Protein 2F1R (pdb70)

Radius of gyration: 23.5 Å; Cα contacts (8 Å, |Δi|>4): 613; chains: 2; bounding box: 58×36×62 Å

B-factor: mean 19.97, std 8.96, range [2.0, 51.91]

Secondary structure (DSSP, 8-state):
-EEEEEES-HHHHHHHHHHHHHHHHHTT--EEEEE--HHHHHHHHT-EEEEE-SSEEEEEEE--HHHHT-HHHHIIIIITT-SEEEEES-GGG---EEEE-SSGGGGGGG-SS-EEEEE-SS--SSS-EE-TT-HHHHHHHHHHHHT-/-EEEEEE---HHHHHHHHHHHHHHHTT--EEEEEE---HHHHHHHT-EEEEE-SSEEEEEEE--HHHHT-HHHHHHHH-TT-SEEEEES-GGG---EEEE-SSGGGGGGGTTS-EEEEE-SS---SS-EE-TT-HHHHHHHHHHH-

Nearest PDB structures (foldseek):
  2f1r-assembly1_B  TM=1.007E+00  e=3.123E-29  Archaeoglobus fulgidus
  2f1r-assembly1_A  TM=9.691E-01  e=1.038E-25  Archaeoglobus fulgidus
  1xjc-assembly1_A  TM=8.278E-01  e=2.860E-10  Geobacillus stearothermophilus
  4oyh-assembly2_E  TM=8.376E-01  e=1.541E-09  Bacillus spizizenii str. W23
  1np6-assembly1_A  TM=8.346E-01  e=2.105E-09  Escherichia coli

Organism: Archaeoglobus fulgidus (strain ATCC 49558 / DSM 4304 / JCM 9628 / NBRC 100126 / VC-16) (NCBI:txid224325)

InterPro domains:
  IPR004435 Molybdopterin-guanine dinucleotide biosynthesis protein B (MobB) domain [PF03205] (2-133)
  IPR004435 Molybdopterin-guanine dinucleotide biosynthesis protein B (MobB) domain [TIGR00176] (2-156)
  IPR027417 P-loop containing nucleoside triphosphate hydrolase [G3DSA:3.40.50.300] (1-159)
  IPR027417 P-loop containing nucleoside triphosphate hydrolase [SSF52540] (2-116)
  IPR052539 Molybdopterin-guanine dinucleotide biosynthesis adapter [PTHR40072] (2-158)

Structure (mmCIF, N/CA/C/O backbone):
data_2F1R
#
_entry.id   2F1R
#
_cell.length_a   37.98
_cell.length_b   63.93
_cell.length_c   66.01
_cell.angle_alpha   90.00
_cell.angle_beta   95.3
_cell.angle_gamma   90.00
#
_symmetry.space_group_name_H-M   'P 1 21 1'
#
loop_
_entity.id
_entity.type
_entity.pdbx_description
1 polymer 'molybdopterin-guanine dinucleotide biosynthesis protein B (mobB)'
2 non-polymer 'CHLORIDE ION'
3 non-polymer 'PRASEODYMIUM ION'
4 water water
#
loop_
_atom_site.group_PDB
_atom_site.id
_atom_site.type_symbol
_atom_site.label_atom_id
_atom_site.label_alt_id
_atom_site.label_comp_id
_atom_site.label_asym_id
_atom_site.label_entity_id
_atom_site.label_seq_id
_atom_site.pdbx_PDB_ins_code
_atom_site.Cartn_x
_atom_site.Cartn_y
_atom_site.Cartn_z
_atom_site.occupancy
_atom_site.B_iso_or_equiv
_atom_site.auth_seq_id
_atom_site.auth_comp_id
_atom_site.auth_asym_id
_atom_site.auth_atom_id
_atom_site.pdbx_PDB_model_num
ATOM 1 N N . LEU A 1 3 ? 36.078 56.121 12.218 1.00 21.33 3 LEU A N 1
ATOM 2 C CA . LEU A 1 3 ? 37.018 56.776 11.272 1.00 22.80 3 LEU A CA 1
ATOM 3 C C . LEU A 1 3 ? 36.752 58.296 11.095 1.00 20.58 3 LEU A C 1
ATOM 4 O O . LEU A 1 3 ? 35.634 58.708 10.777 1.00 19.82 3 LEU A O 1
ATOM 9 N N . ILE A 1 4 ? 37.810 59.075 11.318 1.00 18.14 4 ILE A N 1
ATOM 10 C CA . ILE A 1 4 ? 37.796 60.525 11.344 1.00 16.20 4 ILE A CA 1
ATOM 11 C C . ILE A 1 4 ? 38.639 61.020 10.169 1.00 16.00 4 ILE A C 1
ATOM 12 O O . ILE A 1 4 ? 39.842 60.679 10.043 1.00 14.95 4 ILE A O 1
ATOM 17 N N . LEU A 1 5 ? 37.988 61.808 9.317 1.00 14.67 5 LEU A N 1
ATOM 18 C CA . LEU A 1 5 ? 38.592 62.415 8.160 1.00 13.61 5 LEU A CA 1
ATOM 19 C C . LEU A 1 5 ? 38.497 63.933 8.239 1.00 13.45 5 LEU A C 1
ATOM 20 O O . LEU A 1 5 ? 37.376 64.500 8.356 1.00 13.45 5 LEU A O 1
ATOM 25 N N . SER A 1 6 ? 39.638 64.608 8.114 1.00 10.64 6 SER A N 1
ATOM 26 C CA . SER A 1 6 ? 39.623 66.067 8.049 1.00 9.20 6 SER A CA 1
ATOM 27 C C . SER A 1 6 ? 39.502 66.645 6.653 1.00 8.36 6 SER A C 1
ATOM 28 O O . SER A 1 6 ? 40.193 66.210 5.726 1.00 7.68 6 SER A O 1
ATOM 31 N N . ILE A 1 7 ? 38.690 67.686 6.507 1.00 8.87 7 ILE A N 1
ATOM 32 C CA . ILE A 1 7 ? 38.620 68.408 5.250 1.00 9.41 7 ILE A CA 1
ATOM 33 C C . ILE A 1 7 ? 39.332 69.726 5.532 1.00 9.67 7 ILE A C 1
ATOM 34 O O . ILE A 1 7 ? 38.830 70.558 6.268 1.00 11.13 7 ILE A O 1
ATOM 39 N N . VAL A 1 8 ? 40.524 69.891 4.964 1.00 9.09 8 VAL A N 1
ATOM 40 C CA . VAL A 1 8 ? 41.347 71.018 5.263 1.00 8.28 8 VAL A CA 1
ATOM 41 C C . VAL A 1 8 ? 41.606 71.837 3.986 1.00 10.20 8 VAL A C 1
ATOM 42 O O . VAL A 1 8 ? 41.371 71.354 2.866 1.00 8.97 8 VAL A O 1
ATOM 46 N N . GLY A 1 9 ? 42.099 73.069 4.181 1.00 10.29 9 GLY A N 1
ATOM 47 C CA . GLY A 1 9 ? 42.642 73.826 3.074 1.00 13.24 9 GLY A CA 1
ATOM 48 C C . GLY A 1 9 ? 42.415 75.331 3.163 1.00 14.99 9 GLY A C 1
ATOM 49 O O . GLY A 1 9 ? 42.100 75.851 4.228 1.00 14.08 9 GLY A O 1
ATOM 50 N N . THR A 1 10 ? 42.534 76.001 2.019 1.00 17.11 10 THR A N 1
ATOM 51 C CA . THR A 1 10 ? 42.620 77.454 1.982 1.00 20.49 10 THR A CA 1
ATOM 52 C C . THR A 1 10 ? 41.309 78.216 1.756 1.00 24.06 10 THR A C 1
ATOM 53 O O . THR A 1 10 ? 41.247 79.444 1.963 1.00 25.72 10 THR A O 1
ATOM 57 N N . SER A 1 11 ? 40.266 77.511 1.353 1.00 26.64 11 SER A N 1
ATOM 58 C CA . SER A 1 11 ? 38.962 78.155 1.137 1.00 29.04 11 SER A CA 1
ATOM 59 C C . SER A 1 11 ? 37.895 77.675 2.131 1.00 29.44 11 SER A C 1
ATOM 60 O O . SER A 1 11 ? 37.390 76.574 1.992 1.00 28.43 11 SER A O 1
ATOM 63 N N . ASP A 1 12 ? 37.545 78.531 3.100 1.00 30.96 12 ASP A N 1
ATOM 64 C CA . ASP A 1 12 ? 36.535 78.225 4.125 1.00 31.36 12 ASP A CA 1
ATOM 65 C C . ASP A 1 12 ? 35.247 77.763 3.454 1.00 30.66 12 ASP A C 1
ATOM 66 O O . ASP A 1 12 ? 34.615 76.782 3.886 1.00 30.27 12 ASP A O 1
ATOM 71 N N . SER A 1 13 ? 34.871 78.480 2.390 1.00 28.96 13 SER A N 1
ATOM 72 C CA . SER A 1 13 ? 33.599 78.280 1.722 1.00 27.80 13 SER A CA 1
ATOM 73 C C . SER A 1 13 ? 33.621 77.008 0.898 1.00 26.58 13 SER A C 1
ATOM 74 O O . SER A 1 13 ? 32.603 76.342 0.772 1.00 26.88 13 SER A O 1
ATOM 77 N N . GLY A 1 14 ? 34.771 76.703 0.297 1.00 24.89 14 GLY A N 1
ATOM 78 C CA . GLY A 1 14 ? 34.919 75.518 -0.534 1.00 23.72 14 GLY A CA 1
ATOM 79 C C . GLY A 1 14 ? 34.995 74.246 0.284 1.00 23.32 14 GLY A C 1
ATOM 80 O O . GLY A 1 14 ? 34.612 73.208 -0.175 1.00 22.87 14 GLY A O 1
ATOM 81 N N . LYS A 1 15 ? 35.518 74.318 1.505 1.00 22.39 15 LYS A N 1
ATOM 82 C CA . LYS A 1 15 ? 35.442 73.166 2.401 1.00 21.89 15 LYS A CA 1
ATOM 83 C C . LYS A 1 15 ? 33.961 72.874 2.716 1.00 21.20 15 LYS A C 1
ATOM 84 O O . LYS A 1 15 ? 33.481 71.741 2.549 1.00 20.32 15 LYS A O 1
ATOM 90 N N . THR A 1 16 ? 33.231 73.921 3.120 1.00 20.83 16 THR A N 1
ATOM 91 C CA . THR A 1 16 ? 31.850 73.769 3.604 1.00 20.38 16 THR A CA 1
ATOM 92 C C . THR A 1 16 ? 31.002 73.283 2.455 1.00 19.71 16 THR A C 1
ATOM 93 O O . THR A 1 16 ? 30.169 72.425 2.641 1.00 19.55 16 THR A O 1
ATOM 97 N N . THR A 1 17 ? 31.238 73.800 1.248 1.00 18.84 17 THR A N 1
ATOM 98 C CA . THR A 1 17 ? 30.507 73.364 0.061 1.00 18.54 17 THR A CA 1
ATOM 99 C C . THR A 1 17 ? 30.770 71.907 -0.325 1.00 17.91 17 THR A C 1
ATOM 100 O O . THR A 1 17 ? 29.848 71.184 -0.667 1.00 17.31 17 THR A O 1
ATOM 104 N N . LEU A 1 18 ? 32.030 71.482 -0.323 1.00 16.43 18 LEU A N 1
ATOM 105 C CA . LEU A 1 18 ? 32.317 70.098 -0.592 1.00 16.65 18 LEU A CA 1
ATOM 106 C C . LEU A 1 18 ? 31.561 69.176 0.407 1.00 16.35 18 LEU A C 1
ATOM 107 O O . LEU A 1 18 ? 31.011 68.151 -0.001 1.00 15.56 18 LEU A O 1
ATOM 112 N N . ILE A 1 19 ? 31.589 69.517 1.707 1.00 16.01 19 ILE A N 1
ATOM 113 C CA . ILE A 1 19 ? 30.922 68.681 2.769 1.00 16.07 19 ILE A CA 1
ATOM 114 C C . ILE A 1 19 ? 29.424 68.535 2.497 1.00 16.01 19 ILE A C 1
ATOM 115 O O . ILE A 1 19 ? 28.904 67.416 2.435 1.00 15.64 19 ILE A O 1
ATOM 120 N N . THR A 1 20 ? 28.761 69.645 2.183 1.00 16.86 20 THR A N 1
ATOM 121 C CA . THR A 1 20 ? 27.307 69.621 2.051 1.00 18.17 20 THR A CA 1
ATOM 122 C C . THR A 1 20 ? 26.858 68.945 0.742 1.00 18.71 20 THR A C 1
ATOM 123 O O . THR A 1 20 ? 25.879 68.202 0.737 1.00 18.09 20 THR A O 1
ATOM 127 N N . ARG A 1 21 ? 27.589 69.174 -0.349 1.00 18.81 21 ARG A N 1
ATOM 128 C CA . ARG A 1 21 ? 27.334 68.461 -1.601 1.00 20.53 21 ARG A CA 1
ATOM 129 C C . ARG A 1 21 ? 27.598 66.972 -1.483 1.00 18.72 21 ARG A C 1
ATOM 130 O O . ARG A 1 21 ? 26.873 66.180 -2.039 1.00 19.45 21 ARG A O 1
ATOM 138 N N . MET A 1 22 ? 28.646 66.569 -0.763 1.00 17.39 22 MET A N 1
ATOM 139 C CA . MET A 1 22 ? 28.876 65.119 -0.599 1.00 15.38 22 MET A CA 1
ATOM 140 C C . MET A 1 22 ? 27.822 64.436 0.318 1.00 16.18 22 MET A C 1
ATOM 141 O O . MET A 1 22 ? 27.409 63.294 0.063 1.00 15.72 22 MET A O 1
ATOM 146 N N . MET A 1 23 ? 27.415 65.139 1.381 1.00 16.74 23 MET A N 1
ATOM 147 C CA . MET A 1 23 ? 26.538 64.576 2.423 1.00 17.57 23 MET A CA 1
ATOM 148 C C . MET A 1 23 ? 25.336 63.714 1.934 1.00 19.05 23 MET A C 1
ATOM 149 O O . MET A 1 23 ? 25.212 62.527 2.343 1.00 18.37 23 MET A O 1
ATOM 154 N N . PRO A 1 24 ? 24.463 64.255 1.054 1.00 20.74 24 PRO A N 1
ATOM 155 C CA . PRO A 1 24 ? 23.368 63.344 0.575 1.00 22.50 24 PRO A CA 1
ATOM 156 C C . PRO A 1 24 ? 23.856 62.008 -0.030 1.00 23.34 24 PRO A C 1
ATOM 157 O O . PRO A 1 24 ? 23.228 60.997 0.212 1.00 24.36 24 PRO A O 1
ATOM 161 N N . ILE A 1 25 ? 24.960 61.983 -0.776 1.00 23.95 25 ILE A N 1
ATOM 162 C CA . ILE A 1 25 ? 25.484 60.710 -1.292 1.00 24.73 25 ILE A CA 1
ATOM 163 C C . ILE A 1 25 ? 25.994 59.790 -0.170 1.00 25.17 25 ILE A C 1
ATOM 164 O O . ILE A 1 25 ? 25.698 58.587 -0.154 1.00 25.14 25 ILE A O 1
ATOM 169 N N . LEU A 1 26 ? 26.786 60.339 0.750 1.00 25.38 26 LEU A N 1
ATOM 170 C CA . LEU A 1 26 ? 27.272 59.546 1.891 1.00 26.47 26 LEU A CA 1
ATOM 171 C C . LEU A 1 26 ? 26.091 58.936 2.665 1.00 26.27 26 LEU A C 1
ATOM 172 O O . LEU A 1 26 ? 26.098 57.756 2.965 1.00 25.74 26 LEU A O 1
ATOM 177 N N . ARG A 1 27 ? 25.088 59.761 2.966 1.00 27.15 27 ARG A N 1
ATOM 178 C CA . ARG A 1 27 ? 23.885 59.337 3.699 1.00 28.10 27 ARG A CA 1
ATOM 179 C C . ARG A 1 27 ? 22.988 58.318 2.955 1.00 29.26 27 ARG A C 1
ATOM 180 O O . ARG A 1 27 ? 22.445 57.402 3.577 1.00 28.35 27 ARG A O 1
ATOM 188 N N . GLU A 1 28 ? 22.838 58.452 1.637 1.00 30.99 28 GLU A N 1
ATOM 189 C CA . GLU A 1 28 ? 22.087 57.427 0.856 1.00 33.12 28 GLU A CA 1
ATOM 190 C C . GLU A 1 28 ? 22.628 56.012 1.035 1.00 33.49 28 GLU A C 1
ATOM 191 O O . GLU A 1 28 ? 21.873 55.046 0.938 1.00 33.74 28 GLU A O 1
ATOM 197 N N . ARG A 1 29 ? 23.917 55.904 1.374 1.00 33.76 29 ARG A N 1
ATOM 198 C CA . ARG A 1 29 ? 24.509 54.604 1.737 1.00 34.24 29 ARG A CA 1
ATOM 199 C C . ARG A 1 29 ? 24.179 54.235 3.161 1.00 33.77 29 ARG A C 1
ATOM 200 O O . ARG A 1 29 ? 24.853 53.393 3.745 1.00 34.95 29 ARG A O 1
ATOM 208 N N . GLY A 1 30 ? 23.167 54.864 3.736 1.00 32.81 30 GLY A N 1
ATOM 209 C CA . GLY A 1 30 ? 22.874 54.652 5.146 1.00 31.18 30 GLY A CA 1
ATOM 210 C C . GLY A 1 30 ? 24.121 54.784 6.023 1.00 29.94 30 GLY A C 1
ATOM 211 O O . GLY A 1 30 ? 24.249 54.090 7.039 1.00 30.68 30 GLY A O 1
ATOM 212 N N . LEU A 1 31 ? 25.063 55.629 5.630 1.00 26.85 31 LEU A N 1
ATOM 213 C CA . LEU A 1 31 ? 26.047 56.036 6.628 1.00 24.70 31 LEU A CA 1
ATOM 214 C C . LEU A 1 31 ? 25.537 57.106 7.584 1.00 21.72 31 LEU A C 1
ATOM 215 O O . LEU A 1 31 ? 24.868 58.031 7.114 1.00 22.24 31 LEU A O 1
ATOM 220 N N . ARG A 1 32 ? 25.744 56.891 8.856 1.00 18.55 32 ARG A N 1
ATOM 221 C CA . ARG A 1 32 ? 25.578 57.910 9.908 1.00 16.35 32 ARG A CA 1
ATOM 222 C C . ARG A 1 32 ? 26.809 58.816 9.926 1.00 12.32 32 ARG A C 1
ATOM 223 O O . ARG A 1 32 ? 27.888 58.339 10.224 1.00 9.77 32 ARG A O 1
ATOM 231 N N . VAL A 1 33 ? 26.647 60.118 9.630 1.00 11.23 33 VAL A N 1
ATOM 232 C CA . VAL A 1 33 ? 27.783 61.043 9.576 1.00 8.81 33 VAL A CA 1
ATOM 233 C C . VAL A 1 33 ? 27.715 62.210 10.594 1.00 8.81 33 VAL A C 1
ATOM 234 O O . VAL A 1 33 ? 26.665 62.817 10.822 1.00 7.48 33 VAL A O 1
ATOM 238 N N . ALA A 1 34 ? 28.841 62.541 11.198 1.00 7.90 34 ALA A N 1
ATOM 239 C CA . ALA A 1 34 ? 28.898 63.782 11.995 1.00 8.31 34 ALA A CA 1
ATOM 240 C C . ALA A 1 34 ? 30.043 64.663 11.489 1.00 8.92 34 ALA A C 1
ATOM 241 O O . ALA A 1 34 ? 31.059 64.141 11.043 1.00 10.20 34 ALA A O 1
ATOM 243 N N . VAL A 1 35 ? 29.827 65.974 11.495 1.00 9.91 35 VAL A N 1
ATOM 244 C CA . VAL A 1 35 ? 30.840 67.002 11.151 1.00 10.24 35 VAL A CA 1
ATOM 245 C C . VAL A 1 35 ? 31.247 67.809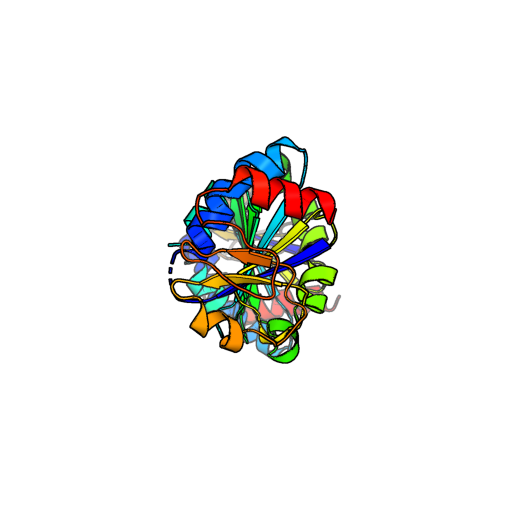 12.392 1.00 10.72 35 VAL A C 1
ATOM 246 O O . VAL A 1 35 ? 30.364 68.314 13.136 1.00 10.37 35 VAL A O 1
ATOM 250 N N . VAL A 1 36 ? 32.556 67.870 12.646 1.00 10.08 36 VAL A N 1
ATOM 251 C CA . VAL A 1 36 ? 33.103 68.681 13.750 1.00 11.46 36 VAL A CA 1
ATOM 252 C C . VAL A 1 36 ? 33.711 69.964 13.138 1.00 13.65 36 VAL A C 1
ATOM 253 O O . VAL A 1 36 ? 34.518 69.890 12.227 1.00 12.97 36 VAL A O 1
ATOM 257 N N . LYS A 1 37 ? 33.249 71.130 13.583 1.00 15.96 37 LYS A N 1
ATOM 258 C CA . LYS A 1 37 ? 33.779 72.386 13.089 1.00 19.18 37 LYS A CA 1
ATOM 259 C C . LYS A 1 37 ? 34.047 73.328 14.246 1.00 19.99 37 LYS A C 1
ATOM 260 O O . LYS A 1 37 ? 33.465 73.189 15.301 1.00 18.87 37 LYS A O 1
ATOM 266 N N . ARG A 1 38 ? 35.009 74.225 14.037 1.00 21.97 38 ARG A N 1
ATOM 267 C CA . ARG A 1 38 ? 35.254 75.422 14.853 1.00 24.42 38 ARG A CA 1
ATOM 268 C C . ARG A 1 38 ? 34.384 76.539 14.303 1.00 24.76 38 ARG A C 1
ATOM 269 O O . ARG A 1 38 ? 33.427 76.942 14.944 1.00 26.91 38 ARG A O 1
ATOM 277 N N . LYS A 1 51 ? 14.914 82.787 24.340 1.00 42.41 51 LYS A N 1
ATOM 278 C CA . LYS A 1 51 ? 16.190 83.222 24.917 1.00 42.19 51 LYS A CA 1
ATOM 279 C C . LYS A 1 51 ? 16.494 82.540 26.273 1.00 40.94 51 LYS A C 1
ATOM 280 O O . LYS A 1 51 ? 17.514 82.820 26.902 1.00 40.72 51 LYS A O 1
ATOM 286 N N . ASP A 1 52 ? 15.623 81.630 26.698 1.00 39.59 52 ASP A N 1
ATOM 287 C CA . ASP A 1 52 ? 15.704 81.066 28.049 1.00 38.35 52 ASP A CA 1
ATOM 288 C C . ASP A 1 52 ? 16.853 80.093 28.231 1.00 36.68 52 ASP A C 1
ATOM 289 O O . ASP A 1 52 ? 17.428 80.029 29.302 1.00 36.05 52 ASP A O 1
ATOM 294 N N . SER A 1 53 ? 17.170 79.322 27.191 1.00 35.18 53 SER A N 1
ATOM 295 C CA . SER A 1 53 ? 18.229 78.322 27.294 1.00 33.70 53 SER A CA 1
ATOM 296 C C . SER A 1 53 ? 19.590 79.011 27.425 1.00 32.61 53 SER A C 1
ATOM 297 O O . SER A 1 53 ? 20.473 78.568 28.167 1.00 32.06 53 SER A O 1
ATOM 300 N N . TRP A 1 54 ? 19.708 80.140 26.735 1.00 31.93 54 TRP A N 1
ATOM 301 C CA . TRP A 1 54 ? 20.820 81.048 26.900 1.00 31.14 54 TRP A CA 1
ATOM 302 C C . TRP A 1 54 ? 20.956 81.560 28.365 1.00 28.68 54 TRP A C 1
ATOM 303 O O . TRP A 1 54 ? 22.043 81.501 28.958 1.00 27.51 54 TRP A O 1
ATOM 314 N N . LYS A 1 55 ? 19.850 82.023 28.950 1.00 25.99 55 LYS A N 1
ATOM 315 C CA . LYS A 1 55 ? 19.808 82.404 30.379 1.00 24.02 55 LYS A CA 1
ATOM 316 C C . LYS A 1 55 ? 20.171 81.262 31.323 1.00 21.93 55 LYS A C 1
ATOM 317 O O . LYS A 1 55 ? 20.936 81.447 32.276 1.00 22.27 55 LYS A O 1
ATOM 323 N N . ILE A 1 56 ? 19.583 80.092 31.099 1.00 19.83 56 ILE A N 1
ATOM 324 C CA . ILE A 1 56 ? 19.911 78.920 31.922 1.00 17.98 56 ILE A CA 1
ATOM 325 C C . ILE A 1 56 ? 21.421 78.595 31.752 1.00 16.34 56 ILE A C 1
ATOM 326 O O . ILE A 1 56 ? 22.153 78.435 32.726 1.00 13.78 56 ILE A O 1
ATOM 331 N N . TYR A 1 57 ? 21.877 78.529 30.503 1.00 16.05 57 TYR A N 1
ATOM 332 C CA . TYR A 1 57 ? 23.279 78.302 30.261 1.00 16.76 57 TYR A CA 1
ATOM 333 C C . TYR A 1 57 ? 24.184 79.269 31.051 1.00 16.97 57 TYR A C 1
ATOM 334 O O . TYR A 1 57 ? 25.081 78.831 31.769 1.00 16.53 57 TYR A O 1
ATOM 343 N N . ASN A 1 58 ? 23.903 80.571 30.944 1.00 17.85 58 ASN A N 1
ATOM 344 C CA . ASN A 1 58 ? 24.664 81.613 31.672 1.00 18.77 58 ASN A CA 1
ATOM 345 C C . ASN A 1 58 ? 24.685 81.482 33.187 1.00 17.00 58 ASN A C 1
ATOM 346 O O . ASN A 1 58 ? 25.667 81.820 33.844 1.00 16.37 58 ASN A O 1
ATOM 351 N N . SER A 1 59 ? 23.586 80.969 33.736 1.00 15.31 59 SER A N 1
ATOM 352 C CA . SER A 1 59 ? 23.435 80.809 35.170 1.00 13.07 59 SER A CA 1
ATOM 353 C C . SER A 1 59 ? 24.314 79.670 35.677 1.00 13.06 59 SER A C 1
ATOM 354 O O . SER A 1 59 ? 24.535 79.512 36.880 1.00 13.32 59 SER A O 1
ATOM 357 N N . GLY A 1 60 ? 24.867 78.883 34.771 1.00 13.06 60 GLY A N 1
ATOM 358 C CA . GLY A 1 60 ? 25.780 77.848 35.228 1.00 12.82 60 GLY A CA 1
ATOM 359 C C . GLY A 1 60 ? 25.360 76.416 34.972 1.00 12.78 60 GLY A C 1
ATOM 360 O O . GLY A 1 60 ? 26.044 75.491 35.431 1.00 14.46 60 GLY A O 1
ATOM 361 N N . ALA A 1 61 ? 24.262 76.218 34.237 1.00 11.18 61 ALA A N 1
ATOM 362 C CA . ALA A 1 61 ? 23.821 74.868 33.815 1.00 10.61 61 ALA A CA 1
ATOM 363 C C . ALA A 1 61 ? 24.254 74.572 32.387 1.00 9.65 61 ALA A C 1
ATOM 364 O O . ALA A 1 61 ? 24.228 75.476 31.533 1.00 9.08 61 ALA A O 1
ATOM 366 N N . ASP A 1 62 ? 24.655 73.320 32.141 1.00 9.21 62 ASP A N 1
ATOM 367 C CA . ASP A 1 62 ? 24.715 72.802 30.772 1.00 10.07 62 ASP A CA 1
ATOM 368 C C . ASP A 1 62 ? 23.284 72.523 30.321 1.00 11.31 62 ASP A C 1
ATOM 369 O O . ASP A 1 62 ? 22.396 72.286 31.155 1.00 9.94 62 ASP A O 1
ATOM 374 N N . VAL A 1 63 ? 23.035 72.624 29.013 1.00 12.01 63 VAL A N 1
ATOM 375 C CA . VAL A 1 63 ? 21.667 72.668 28.529 1.00 12.33 63 VAL A CA 1
ATOM 376 C C . VAL A 1 63 ? 21.393 71.607 27.431 1.00 11.50 63 VAL A C 1
ATOM 377 O O . VAL A 1 63 ? 22.194 71.448 26.512 1.00 8.68 63 VAL A O 1
ATOM 381 N N . VAL A 1 64 ? 20.293 70.871 27.576 1.00 11.99 64 VAL A N 1
ATOM 382 C CA . VAL A 1 64 ? 19.798 69.997 26.487 1.00 12.73 64 VAL A CA 1
ATOM 383 C C . VAL A 1 64 ? 18.476 70.543 25.994 1.00 13.67 64 VAL A C 1
ATOM 384 O O . VAL A 1 64 ? 17.558 70.739 26.786 1.00 12.12 64 VAL A O 1
ATOM 388 N N . ILE A 1 65 ? 18.399 70.836 24.704 1.00 13.98 65 ILE A N 1
ATOM 389 C CA . ILE A 1 65 ? 17.150 71.236 24.085 1.00 15.63 65 ILE A CA 1
ATOM 390 C C . ILE A 1 65 ? 16.648 70.044 23.307 1.00 17.13 65 ILE A C 1
ATOM 391 O O . ILE A 1 65 ? 17.299 69.585 22.368 1.00 16.84 65 ILE A O 1
ATOM 396 N N . ALA A 1 66 ? 15.521 69.491 23.764 1.00 18.70 66 ALA A N 1
ATOM 397 C CA . ALA A 1 66 ? 14.979 68.241 23.233 1.00 19.33 66 ALA A CA 1
ATOM 398 C C . ALA A 1 66 ? 13.732 68.531 22.435 1.00 19.98 66 ALA A C 1
ATOM 399 O O . ALA A 1 66 ? 12.900 69.385 22.802 1.00 20.33 66 ALA A O 1
ATOM 401 N N . SER A 1 67 ? 13.612 67.839 21.321 1.00 20.79 67 SER A N 1
ATOM 402 C CA . SER A 1 67 ? 12.431 67.947 20.480 1.00 20.70 67 SER A CA 1
ATOM 403 C C . SER A 1 67 ? 12.255 66.571 19.971 1.00 21.09 67 SER A C 1
ATOM 404 O O . SER A 1 67 ? 13.149 65.735 20.186 1.00 21.01 67 SER A O 1
ATOM 407 N N . PRO A 1 68 ? 11.112 66.302 19.290 1.00 21.29 68 PRO A N 1
ATOM 408 C CA . PRO A 1 68 ? 10.869 64.953 18.836 1.00 20.12 68 PRO A CA 1
ATOM 409 C C . PRO A 1 68 ? 11.866 64.442 17.837 1.00 19.13 68 PRO A C 1
ATOM 410 O O . PRO A 1 68 ? 12.040 63.257 17.771 1.00 20.47 68 PRO A O 1
ATOM 414 N N . VAL A 1 69 ? 12.468 65.283 17.001 1.00 17.36 69 VAL A N 1
ATOM 415 C CA . VAL A 1 69 ? 13.418 64.738 16.049 1.00 15.58 69 VAL A CA 1
ATOM 416 C C . VAL A 1 69 ? 14.843 65.354 16.065 1.00 14.76 69 VAL A C 1
ATOM 417 O O . VAL A 1 69 ? 15.720 64.966 15.250 1.00 11.46 69 VAL A O 1
ATOM 421 N N . LYS A 1 70 ? 15.077 66.268 17.012 1.00 13.03 70 LYS A N 1
ATOM 422 C CA . LYS A 1 70 ? 16.333 66.994 17.047 1.00 13.91 70 LYS A CA 1
ATOM 423 C C . LYS A 1 70 ? 16.705 67.266 18.497 1.00 13.36 70 LYS A C 1
ATOM 424 O O . LYS A 1 70 ? 15.850 67.621 19.298 1.00 14.30 70 LYS A O 1
ATOM 430 N N . LEU A 1 71 ? 17.956 67.130 18.827 1.00 12.41 71 LEU A N 1
ATOM 431 C CA . LEU A 1 71 ? 18.474 67.420 20.166 1.00 12.32 71 LEU A CA 1
ATOM 432 C C . LEU A 1 71 ? 19.757 68.244 20.090 1.00 12.38 71 LEU A C 1
ATOM 433 O O . LEU A 1 71 ? 20.612 67.975 19.207 1.00 11.40 71 LEU A O 1
ATOM 438 N N . ALA A 1 72 ? 19.884 69.251 20.923 1.00 11.71 72 ALA A N 1
ATOM 439 C CA . ALA A 1 72 ? 21.063 70.116 20.988 1.00 12.86 72 ALA A CA 1
ATOM 440 C C . ALA A 1 72 ? 21.557 70.016 22.403 1.00 13.78 72 ALA A C 1
ATOM 441 O O . ALA A 1 72 ? 20.752 70.135 23.330 1.00 14.27 72 ALA A O 1
ATOM 443 N N . PHE A 1 73 ? 22.838 69.705 22.560 1.00 13.96 73 PHE A N 1
ATOM 444 C CA . PHE A 1 73 ? 23.542 69.683 23.864 1.00 14.59 73 PHE A CA 1
ATOM 445 C C . PHE A 1 73 ? 24.594 70.805 23.837 1.00 14.77 73 PHE A C 1
ATOM 446 O O . PHE A 1 73 ? 25.482 70.833 22.971 1.00 14.52 73 PHE A O 1
ATOM 454 N N . ILE A 1 74 ? 24.459 71.741 24.762 1.00 14.36 74 ILE A N 1
ATOM 455 C CA . ILE A 1 74 ? 25.352 72.874 24.884 1.00 15.12 74 ILE A CA 1
ATOM 456 C C . ILE A 1 74 ? 26.020 72.791 26.254 1.00 14.82 74 ILE A C 1
ATOM 457 O O . ILE A 1 74 ? 25.333 72.712 27.263 1.00 14.47 74 ILE A O 1
ATOM 462 N N . ARG A 1 75 ? 27.349 72.748 26.275 1.00 13.84 75 ARG A N 1
ATOM 463 C CA . ARG A 1 75 ? 28.060 72.542 27.516 1.00 15.73 75 ARG A CA 1
ATOM 464 C C . ARG A 1 75 ? 29.436 73.206 27.657 1.00 16.02 75 ARG A C 1
ATOM 465 O O . ARG A 1 75 ? 30.196 73.280 26.707 1.00 16.69 75 ARG A O 1
ATOM 473 N N . ARG A 1 76 ? 29.747 73.670 28.859 1.00 17.17 76 ARG A N 1
ATOM 474 C CA . ARG A 1 76 ? 31.061 74.266 29.145 1.00 17.51 76 ARG A CA 1
ATOM 475 C C . ARG A 1 76 ? 32.205 73.235 29.051 1.00 16.38 76 ARG A C 1
ATOM 476 O O . ARG A 1 76 ? 32.113 72.065 29.521 1.00 16.25 76 ARG A O 1
ATOM 484 N N . VAL A 1 77 ? 33.265 73.639 28.368 1.00 16.03 77 VAL A N 1
ATOM 485 C CA . VAL A 1 77 ? 34.481 72.832 28.359 1.00 16.93 77 VAL A CA 1
ATOM 486 C C . VAL A 1 77 ? 35.711 73.665 28.779 1.00 16.94 77 VAL A C 1
ATOM 487 O O . VAL A 1 77 ? 35.683 74.867 28.650 1.00 15.56 77 VAL A O 1
ATOM 491 N N . SER A 1 78 ? 36.766 73.022 29.275 1.00 16.88 78 SER A N 1
ATOM 492 C CA . SER A 1 78 ? 38.078 73.681 29.272 1.00 18.07 78 SER A CA 1
ATOM 493 C C . SER A 1 78 ? 38.591 73.917 27.824 1.00 19.68 78 SER A C 1
ATOM 494 O O . SER A 1 78 ? 38.167 73.224 26.881 1.00 19.02 78 SER A O 1
ATOM 497 N N . GLU A 1 79 ? 39.496 74.881 27.624 1.00 20.39 79 GLU A N 1
ATOM 498 C CA . GLU A 1 79 ? 40.021 75.086 26.270 1.00 23.21 79 GLU A CA 1
ATOM 499 C C . GLU A 1 79 ? 40.648 73.798 25.669 1.00 22.62 79 GLU A C 1
ATOM 500 O O . GLU A 1 79 ? 40.517 73.539 24.467 1.00 22.17 79 GLU A O 1
ATOM 506 N N . GLU A 1 80 ? 41.303 72.992 26.496 1.00 22.37 80 GLU A N 1
ATOM 507 C CA . GLU A 1 80 ? 41.955 71.820 25.953 1.00 22.89 80 GLU A CA 1
ATOM 508 C C . GLU A 1 80 ? 40.953 70.770 25.499 1.00 20.94 80 GLU A C 1
ATOM 509 O O . GLU A 1 80 ? 41.139 70.188 24.444 1.00 20.23 80 GLU A O 1
ATOM 515 N N . GLU A 1 81 ? 39.877 70.570 26.265 1.00 20.11 81 GLU A N 1
ATOM 516 C CA . GLU A 1 81 ? 38.775 69.674 25.891 1.00 19.11 81 GLU A CA 1
ATOM 517 C C . GLU A 1 81 ? 38.132 70.037 24.578 1.00 19.23 81 GLU A C 1
ATOM 518 O O . GLU A 1 81 ? 37.854 69.170 23.761 1.00 20.76 81 GLU A O 1
ATOM 524 N N . GLY A 1 82 ? 37.899 71.315 24.359 1.00 18.86 82 GLY A N 1
ATOM 525 C CA . GLY A 1 82 ? 37.229 71.752 23.134 1.00 19.78 82 GLY A CA 1
ATOM 526 C C . GLY A 1 82 ? 38.128 71.638 21.919 1.00 20.13 82 GLY A C 1
ATOM 527 O O . GLY A 1 82 ? 37.642 71.515 20.809 1.00 19.89 82 GLY A O 1
ATOM 528 N N . ASN A 1 83 ? 39.445 71.657 22.148 1.00 20.46 83 ASN A N 1
ATOM 529 C CA . ASN A 1 83 ? 40.461 71.543 21.102 1.00 20.59 83 ASN A CA 1
ATOM 530 C C . ASN A 1 83 ? 40.834 70.073 20.806 1.00 19.56 83 ASN A C 1
ATOM 531 O O . ASN A 1 83 ? 41.603 69.791 19.897 1.00 18.88 83 ASN A O 1
ATOM 536 N N . ASP A 1 84 ? 40.262 69.148 21.566 1.00 17.46 84 ASP A N 1
ATOM 537 C CA . ASP A 1 84 ? 40.722 67.787 21.575 1.00 16.79 84 ASP A CA 1
ATOM 538 C C . ASP A 1 84 ? 39.720 66.892 20.850 1.00 17.33 84 ASP A C 1
ATOM 539 O O . ASP A 1 84 ? 38.678 66.514 21.414 1.00 17.20 84 ASP A O 1
ATOM 544 N N . LEU A 1 85 ? 40.032 66.565 19.596 1.00 16.95 85 LEU A N 1
ATOM 545 C CA . LEU A 1 85 ? 39.157 65.756 18.778 1.00 16.83 85 LEU A CA 1
ATOM 546 C C . LEU A 1 85 ? 38.842 64.364 19.345 1.00 17.23 85 LEU A C 1
ATOM 547 O O . LEU A 1 85 ? 37.751 63.846 19.141 1.00 17.56 85 LEU A O 1
ATOM 552 N N . ASP A 1 86 ? 39.796 63.745 20.021 1.00 17.99 86 ASP A N 1
ATOM 553 C CA . ASP A 1 86 ? 39.589 62.422 20.583 1.00 18.95 86 ASP A CA 1
ATOM 554 C C . ASP A 1 86 ? 38.666 62.439 21.778 1.00 18.71 86 ASP A C 1
ATOM 555 O O . ASP A 1 86 ? 37.894 61.478 21.967 1.00 19.17 86 ASP A O 1
ATOM 560 N N . TRP A 1 87 ? 38.782 63.488 22.599 1.00 16.56 87 TRP A N 1
ATOM 561 C CA . TRP A 1 87 ? 37.878 63.738 23.717 1.00 16.38 87 TRP A CA 1
ATOM 562 C C . TRP A 1 87 ? 36.480 63.972 23.157 1.00 16.26 87 TRP A C 1
ATOM 563 O O . TRP A 1 87 ? 35.527 63.470 23.702 1.00 17.14 87 TRP A O 1
ATOM 574 N N . ILE A 1 88 ? 36.361 64.715 22.057 1.00 15.97 88 ILE A N 1
ATOM 575 C CA . ILE A 1 88 ? 35.052 64.951 21.450 1.00 15.65 88 ILE A CA 1
ATOM 576 C C . ILE A 1 88 ? 34.462 63.648 20.894 1.00 16.21 88 ILE A C 1
ATOM 577 O O . ILE A 1 88 ? 33.318 63.342 21.178 1.00 13.98 88 ILE A O 1
ATOM 582 N N . TYR A 1 89 ? 35.242 62.923 20.088 1.00 17.28 89 TYR A N 1
ATOM 583 C CA . TYR A 1 89 ? 34.870 61.583 19.579 1.00 18.17 89 TYR A CA 1
ATOM 584 C C . TYR A 1 89 ? 34.320 60.669 20.692 1.00 19.48 89 TYR A C 1
ATOM 585 O O . TYR A 1 89 ? 33.212 60.102 20.551 1.00 18.57 89 TYR A O 1
ATOM 594 N N . GLU A 1 90 ? 35.049 60.545 21.809 1.00 20.59 90 GLU A N 1
ATOM 595 C CA . GLU A 1 90 ? 34.568 59.691 22.924 1.00 22.88 90 GLU A CA 1
ATOM 596 C C . GLU A 1 90 ? 33.240 60.055 23.552 1.00 23.15 90 GLU A C 1
ATOM 597 O O . GLU A 1 90 ? 32.390 59.181 23.790 1.00 23.66 90 GLU A O 1
ATOM 603 N N . ARG A 1 91 ? 33.065 61.333 23.853 1.00 22.80 91 ARG A N 1
ATOM 604 C CA . ARG A 1 91 ? 31.856 61.777 24.505 1.00 24.22 91 ARG A CA 1
ATOM 605 C C . ARG A 1 91 ? 30.668 61.707 23.584 1.00 23.74 91 ARG A C 1
ATOM 606 O O . ARG A 1 91 ? 29.542 61.517 24.041 1.00 24.05 91 ARG A O 1
ATOM 614 N N . TYR A 1 92 ? 30.902 61.896 22.288 1.00 21.92 92 TYR A N 1
ATOM 615 C CA . TYR A 1 92 ? 29.797 62.279 21.437 1.00 21.24 92 TYR A CA 1
ATOM 616 C C . TYR A 1 92 ? 29.601 61.440 20.187 1.00 18.89 92 TYR A C 1
ATOM 617 O O . TYR A 1 92 ? 28.494 61.343 19.684 1.00 17.90 92 TYR A O 1
ATOM 626 N N . LEU A 1 93 ? 30.683 60.878 19.675 1.00 15.95 93 LEU A N 1
ATOM 627 C CA . LEU A 1 93 ? 30.715 60.508 18.280 1.00 15.04 93 LEU A CA 1
ATOM 628 C C . LEU A 1 93 ? 31.014 59.035 18.033 1.00 14.77 93 LEU A C 1
ATOM 629 O O . LEU A 1 93 ? 31.188 58.625 16.891 1.00 14.75 93 LEU A O 1
ATOM 634 N N . SER A 1 94 ? 31.060 58.237 19.101 1.00 14.85 94 SER A N 1
ATOM 635 C CA . SER A 1 94 ? 31.477 56.852 18.979 1.00 15.97 94 SER A CA 1
ATOM 636 C C . SER A 1 94 ? 30.526 55.899 18.196 1.00 14.55 94 SER A C 1
ATOM 637 O O . SER A 1 94 ? 30.941 54.798 17.783 1.00 14.59 94 SER A O 1
ATOM 640 N N . ASP A 1 95 ? 29.299 56.323 17.901 1.00 13.28 95 ASP A N 1
ATOM 641 C CA . ASP A 1 95 ? 28.429 55.458 17.105 1.00 12.15 95 ASP A CA 1
ATOM 642 C C . ASP A 1 95 ? 28.229 55.925 15.677 1.00 11.94 95 ASP A C 1
ATOM 643 O O . ASP A 1 95 ? 27.371 55.435 14.979 1.00 9.87 95 ASP A O 1
ATOM 648 N N . TYR A 1 96 ? 29.035 56.891 15.233 1.00 11.06 96 TYR A N 1
ATOM 649 C CA . TYR A 1 96 ? 28.974 57.294 13.853 1.00 10.27 96 TYR A CA 1
ATOM 650 C C . TYR A 1 96 ? 29.810 56.396 12.974 1.00 11.21 96 TYR A C 1
ATOM 651 O O . TYR A 1 96 ? 30.801 55.830 13.402 1.00 9.85 96 TYR A O 1
ATOM 660 N N . ASP A 1 97 ? 29.403 56.266 11.721 1.00 12.36 97 ASP A N 1
ATOM 661 C CA . ASP A 1 97 ? 30.236 55.529 10.758 1.00 13.09 97 ASP A CA 1
ATOM 662 C C . ASP A 1 97 ? 31.384 56.353 10.148 1.00 11.64 97 ASP A C 1
ATOM 663 O O . ASP A 1 97 ? 32.364 55.801 9.678 1.00 12.67 97 ASP A O 1
ATOM 668 N N . LEU A 1 98 ? 31.233 57.666 10.158 1.00 11.01 98 LEU A N 1
ATOM 669 C CA . LEU A 1 98 ? 32.216 58.568 9.636 1.00 9.80 98 LEU A CA 1
ATOM 670 C C . LEU A 1 98 ? 32.121 59.864 10.414 1.00 9.34 98 LEU A C 1
ATOM 671 O O . LEU A 1 98 ? 31.020 60.388 10.610 1.00 8.50 98 LEU A O 1
ATOM 676 N N . VAL A 1 99 ? 33.279 60.401 10.801 1.00 9.19 99 VAL A N 1
ATOM 677 C CA . VAL A 1 99 ? 33.360 61.743 11.366 1.00 10.16 99 VAL A CA 1
ATOM 678 C C . VAL A 1 99 ? 34.160 62.587 10.392 1.00 9.83 99 VAL A C 1
ATOM 679 O O . VAL A 1 99 ? 35.300 62.268 10.078 1.00 9.49 99 VAL A O 1
ATOM 683 N N . ILE A 1 100 ? 33.558 63.659 9.910 1.00 10.55 100 ILE A N 1
ATOM 684 C CA . ILE A 1 100 ? 34.298 64.665 9.149 1.00 10.78 100 ILE A CA 1
ATOM 685 C C . ILE A 1 100 ? 34.587 65.919 10.006 1.00 12.92 100 ILE A C 1
ATOM 686 O O . ILE A 1 100 ? 33.715 66.447 10.691 1.00 12.80 100 ILE A O 1
ATOM 691 N N . THR A 1 101 ? 35.820 66.382 9.915 1.00 12.83 101 THR A N 1
ATOM 692 C CA . THR A 1 101 ? 36.318 67.599 10.538 1.00 14.55 101 THR A CA 1
ATOM 693 C C . THR A 1 101 ? 36.449 68.718 9.519 1.00 14.84 101 THR A C 1
ATOM 694 O O . THR A 1 101 ? 36.891 68.431 8.368 1.00 14.18 101 THR A O 1
ATOM 698 N N . GLU A 1 102 ? 35.956 69.910 9.790 1.00 15.00 102 GLU A N 1
ATOM 699 C CA . GLU A 1 102 ? 36.147 71.044 8.888 1.00 16.51 102 GLU A CA 1
ATOM 700 C C . GLU A 1 102 ? 37.278 71.796 9.549 1.00 15.70 102 GLU A C 1
ATOM 701 O O . GLU A 1 102 ? 37.134 72.408 10.625 1.00 15.73 102 GLU A O 1
ATOM 707 N N . GLY A 1 103 ? 38.461 71.628 8.959 1.00 15.07 103 GLY A N 1
ATOM 708 C CA . GLY A 1 103 ? 39.662 72.151 9.585 1.00 13.41 103 GLY A CA 1
ATOM 709 C C . GLY A 1 103 ? 40.182 71.162 10.617 1.00 12.77 103 GLY A C 1
ATOM 710 O O . GLY A 1 103 ? 40.191 69.916 10.347 1.00 8.07 103 GLY A O 1
ATOM 711 N N . PHE A 1 104 ? 40.618 71.716 11.763 1.00 11.20 104 PHE A N 1
ATOM 712 C CA . PHE A 1 104 ? 41.476 70.979 12.694 1.00 13.46 104 PHE A CA 1
ATOM 713 C C . PHE A 1 104 ? 42.692 70.354 11.993 1.00 14.00 104 PHE A C 1
ATOM 714 O O . PHE A 1 104 ? 43.113 69.246 12.352 1.00 12.46 104 PHE A O 1
ATOM 722 N N . SER A 1 105 ? 43.276 71.064 11.032 1.00 13.93 105 SER A N 1
ATOM 723 C CA . SER A 1 105 ? 44.422 70.499 10.305 1.00 16.00 105 SER A CA 1
ATOM 724 C C . SER A 1 105 ? 45.584 70.049 11.207 1.00 16.42 105 SER A C 1
ATOM 725 O O . SER A 1 105 ? 46.237 69.001 10.973 1.00 17.15 105 SER A O 1
ATOM 728 N N . LYS A 1 106 ? 45.808 70.796 12.284 1.00 17.25 106 LYS A N 1
ATOM 729 C CA . LYS A 1 106 ? 46.967 70.530 13.144 1.00 17.65 106 LYS A CA 1
ATOM 730 C C . LYS A 1 106 ? 46.773 69.363 14.095 1.00 17.67 106 LYS A C 1
ATOM 731 O O . LYS A 1 106 ? 47.718 68.962 14.826 1.00 18.03 106 LYS A O 1
ATOM 737 N N . ALA A 1 107 ? 45.594 68.742 14.038 1.00 16.03 107 ALA A N 1
ATOM 738 C CA . ALA A 1 107 ? 45.367 67.540 14.821 1.00 15.35 107 ALA A CA 1
ATOM 739 C C . ALA A 1 107 ? 45.945 66.281 14.210 1.00 14.75 107 ALA A C 1
ATOM 740 O O . ALA A 1 107 ? 45.962 65.239 14.894 1.00 13.82 107 ALA A O 1
ATOM 742 N N . GLY A 1 108 ? 46.419 66.365 12.943 1.00 13.84 108 GLY A N 1
ATOM 743 C CA . GLY A 1 108 ? 47.128 65.254 12.302 1.00 11.88 108 GLY A CA 1
ATOM 744 C C . GLY A 1 108 ? 46.305 64.073 11.807 1.00 11.80 108 GLY A C 1
ATOM 745 O O . GLY A 1 108 ? 46.873 63.054 11.430 1.00 12.57 108 GLY A O 1
ATOM 746 N N . LYS A 1 109 ? 44.969 64.188 11.789 1.00 11.23 109 LYS A N 1
ATOM 747 C CA . LYS A 1 109 ? 44.134 63.145 11.176 1.00 9.91 109 LYS A CA 1
ATOM 748 C C . LYS A 1 109 ? 44.381 63.057 9.678 1.00 8.84 109 LYS A C 1
ATOM 749 O O . LYS A 1 109 ? 44.713 64.073 9.057 1.00 9.73 109 LYS A O 1
ATOM 755 N N . ASP A 1 110 ? 44.211 61.866 9.080 1.00 7.99 110 ASP A N 1
ATOM 756 C CA . ASP A 1 110 ? 44.192 61.752 7.611 1.00 8.15 110 ASP A CA 1
ATOM 757 C C . ASP A 1 110 ? 43.322 62.875 7.034 1.00 7.94 110 ASP A C 1
ATOM 758 O O . ASP A 1 110 ? 42.326 63.195 7.657 1.00 8.58 110 ASP A O 1
ATOM 763 N N . ARG A 1 111 ? 43.648 63.426 5.856 1.00 6.90 111 ARG A N 1
ATOM 764 C CA . ARG A 1 111 ? 42.936 64.599 5.330 1.00 5.79 111 ARG A CA 1
ATOM 765 C C . ARG A 1 111 ? 42.771 64.592 3.833 1.00 7.26 111 ARG A C 1
ATOM 766 O O . ARG A 1 111 ? 43.644 64.115 3.089 1.00 5.82 111 ARG A O 1
ATOM 774 N N . ILE A 1 112 ? 41.662 65.189 3.411 1.00 7.61 112 ILE A N 1
ATOM 775 C CA . ILE A 1 112 ? 41.514 65.657 2.053 1.00 7.65 112 ILE A CA 1
ATOM 776 C C . ILE A 1 112 ? 41.798 67.133 2.035 1.00 8.35 112 ILE A C 1
ATOM 777 O O . ILE A 1 112 ? 41.235 67.877 2.853 1.00 9.11 112 ILE A O 1
ATOM 782 N N . VAL A 1 113 ? 42.698 67.553 1.131 1.00 7.81 113 VAL A N 1
ATOM 783 C CA . VAL A 1 113 ? 43.207 68.936 1.092 1.00 7.91 113 VAL A CA 1
ATOM 784 C C . VAL A 1 113 ? 42.558 69.671 -0.057 1.00 8.03 113 VAL A C 1
ATOM 785 O O . VAL A 1 113 ? 42.753 69.255 -1.206 1.00 8.78 113 VAL A O 1
ATOM 789 N N . VAL A 1 114 ? 41.789 70.729 0.233 1.00 8.12 114 VAL A N 1
ATOM 790 C CA . VAL A 1 114 ? 41.093 71.497 -0.793 1.00 9.57 114 VAL A CA 1
ATOM 791 C C . VAL A 1 114 ? 41.716 72.880 -0.952 1.00 11.48 114 VAL A C 1
ATOM 792 O O . VAL A 1 114 ? 41.639 73.712 -0.024 1.00 11.26 114 VAL A O 1
ATOM 796 N N . VAL A 1 115 ? 42.372 73.091 -2.090 1.00 11.62 115 VAL A N 1
ATOM 797 C CA . VAL A 1 115 ? 43.117 74.322 -2.316 1.00 10.17 115 VAL A CA 1
ATOM 798 C C . VAL A 1 115 ? 42.824 74.928 -3.688 1.00 10.97 115 VAL A C 1
ATOM 799 O O . VAL A 1 115 ? 42.348 74.261 -4.599 1.00 9.22 115 VAL A O 1
ATOM 803 N N . LYS A 1 116 ? 43.080 76.222 -3.786 1.00 11.42 116 LYS A N 1
ATOM 804 C CA . LYS A 1 116 ? 43.054 76.928 -5.050 1.00 13.67 116 LYS A CA 1
ATOM 805 C C . LYS A 1 116 ? 44.310 76.699 -5.912 1.00 11.65 116 LYS A C 1
ATOM 806 O O . LYS A 1 116 ? 44.238 76.459 -7.115 1.00 13.02 116 LYS A O 1
ATOM 812 N N . LYS A 1 117 ? 45.464 76.789 -5.291 1.00 12.06 117 LYS A N 1
ATOM 813 C CA . LYS A 1 117 ? 46.750 76.677 -5.985 1.00 13.03 117 LYS A CA 1
ATOM 814 C C . LYS A 1 117 ? 47.443 75.441 -5.499 1.00 12.57 117 LYS A C 1
ATOM 815 O O . LYS A 1 117 ? 47.437 75.181 -4.299 1.00 12.88 117 LYS A O 1
ATOM 821 N N . PRO A 1 118 ? 48.120 74.709 -6.392 1.00 13.79 118 PRO A N 1
ATOM 822 C CA . PRO A 1 118 ? 48.790 73.437 -5.992 1.00 14.23 118 PRO A CA 1
ATOM 823 C C . PRO A 1 118 ? 49.862 73.580 -4.878 1.00 14.80 118 PRO A C 1
ATOM 824 O O . PRO A 1 118 ? 49.969 72.706 -4.025 1.00 15.85 118 PRO A O 1
ATOM 828 N N . GLU A 1 119 ? 50.591 74.693 -4.850 1.00 14.73 119 GLU A N 1
ATOM 829 C CA . GLU A 1 119 ? 51.667 74.944 -3.879 1.00 14.77 119 GLU A CA 1
ATOM 830 C C . GLU A 1 119 ? 51.165 75.164 -2.434 1.00 15.14 119 GLU A C 1
ATOM 831 O O . GLU A 1 119 ? 51.958 75.012 -1.494 1.00 15.10 119 GLU A O 1
ATOM 837 N N . GLU A 1 120 ? 49.871 75.492 -2.261 1.00 13.74 120 GLU A N 1
ATOM 838 C CA . GLU A 1 120 ? 49.244 75.543 -0.927 1.00 14.42 120 GLU A CA 1
ATOM 839 C C . GLU A 1 120 ? 49.189 74.165 -0.238 1.00 12.72 120 GLU A C 1
ATOM 840 O O . GLU A 1 120 ? 49.038 74.095 0.964 1.00 11.27 120 GLU A O 1
ATOM 846 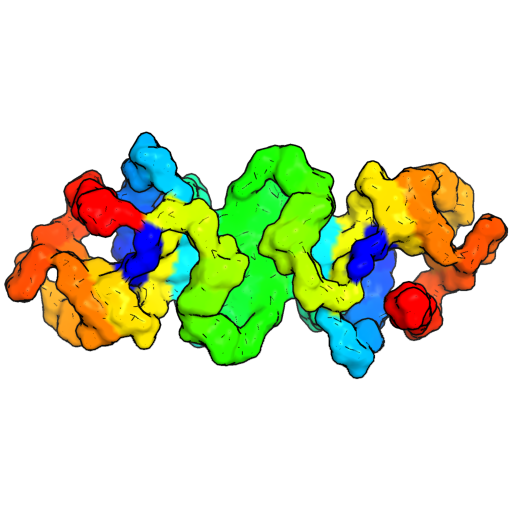N N . VAL A 1 121 ? 49.309 73.080 -1.006 1.00 12.39 121 VAL A N 1
ATOM 847 C CA . VAL A 1 121 ? 49.260 71.695 -0.445 1.00 13.42 121 VAL A CA 1
ATOM 848 C C . VAL A 1 121 ? 50.312 71.497 0.644 1.00 14.97 121 VAL A C 1
ATOM 849 O O . VAL A 1 121 ? 50.056 70.812 1.645 1.00 14.91 121 VAL A O 1
ATOM 853 N N . GLU A 1 122 ? 51.459 72.178 0.482 1.00 15.64 122 GLU A N 1
ATOM 854 C CA . GLU A 1 122 ? 52.617 71.999 1.368 1.00 17.35 122 GLU A CA 1
ATOM 855 C C . GLU A 1 122 ? 52.342 72.392 2.809 1.00 16.18 122 GLU A C 1
ATOM 856 O O . GLU A 1 122 ? 53.063 72.011 3.694 1.00 17.75 122 GLU A O 1
ATOM 862 N N . HIS A 1 123 ? 51.295 73.157 3.033 1.00 17.29 123 HIS A N 1
ATOM 863 C CA . HIS A 1 123 ? 50.962 73.712 4.350 1.00 16.48 123 HIS A CA 1
ATOM 864 C C . HIS A 1 123 ? 50.011 72.829 5.129 1.00 14.55 123 HIS A C 1
ATOM 865 O O . HIS A 1 123 ? 49.627 73.193 6.240 1.00 13.67 123 HIS A O 1
ATOM 872 N N . PHE A 1 124 ? 49.630 71.694 4.531 1.00 12.85 124 PHE A N 1
ATOM 873 C CA . PHE A 1 124 ? 48.693 70.753 5.132 1.00 11.90 124 PHE A CA 1
ATOM 874 C C . PHE A 1 124 ? 49.230 69.338 5.280 1.00 12.76 124 PHE A C 1
ATOM 875 O O . PHE A 1 124 ? 48.470 68.398 5.227 1.00 12.81 124 PHE A O 1
ATOM 883 N N . ARG A 1 125 ? 50.537 69.216 5.531 1.00 14.16 125 ARG A N 1
ATOM 884 C CA . ARG A 1 125 ? 51.211 67.941 5.717 1.00 15.76 125 ARG A CA 1
ATOM 885 C C . ARG A 1 125 ? 51.262 67.411 7.158 1.00 15.03 125 ARG A C 1
ATOM 886 O O . ARG A 1 125 ? 52.102 66.574 7.460 1.00 14.79 125 ARG A O 1
ATOM 894 N N . GLN A 1 126 ? 50.393 67.889 8.048 1.00 15.27 126 GLN A N 1
ATOM 895 C CA . GLN A 1 126 ? 50.424 67.454 9.461 1.00 14.57 126 GLN A CA 1
ATOM 896 C C . GLN A 1 126 ? 49.888 66.028 9.694 1.00 14.31 126 GLN A C 1
ATOM 897 O O . GLN A 1 126 ? 50.184 65.396 10.714 1.00 14.09 126 GLN A O 1
ATOM 903 N N . GLY A 1 127 ? 49.076 65.543 8.765 1.00 13.86 127 GLY A N 1
ATOM 904 C CA . GLY A 1 127 ? 48.667 64.130 8.758 1.00 12.65 127 GLY A CA 1
ATOM 905 C C . GLY A 1 127 ? 48.765 63.572 7.362 1.00 12.51 127 GLY A C 1
ATOM 906 O O . GLY A 1 127 ? 49.234 64.255 6.458 1.00 11.28 127 GLY A O 1
ATOM 907 N N . ARG A 1 128 ? 48.303 62.339 7.181 1.00 12.75 128 ARG A N 1
ATOM 908 C CA . ARG A 1 128 ? 48.337 61.700 5.867 1.00 14.33 128 ARG A CA 1
ATOM 909 C C . ARG A 1 128 ? 47.370 62.311 4.853 1.00 13.37 128 ARG A C 1
ATOM 910 O O . ARG A 1 128 ? 46.154 62.404 5.116 1.00 12.05 128 ARG A O 1
ATOM 918 N N . ILE A 1 129 ? 47.928 62.728 3.704 1.00 11.80 129 ILE A N 1
ATOM 919 C CA . ILE A 1 129 ? 47.127 63.317 2.634 1.00 11.88 129 ILE A CA 1
ATOM 920 C C . ILE A 1 129 ? 46.584 62.167 1.792 1.00 12.43 129 ILE A C 1
ATOM 921 O O . ILE A 1 129 ? 47.335 61.406 1.163 1.00 11.03 129 ILE A O 1
ATOM 926 N N . LEU A 1 130 ? 45.261 62.079 1.773 1.00 11.78 130 LEU A N 1
ATOM 927 C CA . LEU A 1 130 ? 44.597 60.997 1.098 1.00 11.95 130 LEU A CA 1
ATOM 928 C C . LEU A 1 130 ? 44.290 61.421 -0.307 1.00 11.38 130 LEU A C 1
ATOM 929 O O . LEU A 1 130 ? 44.295 60.575 -1.245 1.00 10.62 130 LEU A O 1
ATOM 934 N N . ALA A 1 131 ? 43.965 62.721 -0.454 1.00 10.64 131 ALA A N 1
ATOM 935 C CA . ALA A 1 131 ? 43.686 63.269 -1.785 1.00 9.63 131 ALA A CA 1
ATOM 936 C C . ALA A 1 131 ? 43.688 64.771 -1.754 1.00 10.12 131 ALA A C 1
ATOM 937 O O . ALA A 1 131 ? 43.527 65.389 -0.683 1.00 10.11 131 ALA A O 1
ATOM 939 N N . VAL A 1 132 ? 43.859 65.369 -2.933 1.00 10.19 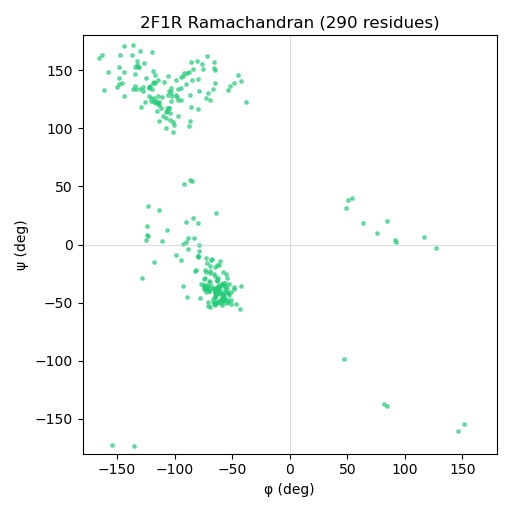132 VAL A N 1
ATOM 940 C CA . VAL A 1 132 ? 43.885 66.800 -3.042 1.00 9.64 132 VAL A CA 1
ATOM 941 C C . VAL A 1 132 ? 42.752 67.170 -3.955 1.00 9.98 132 VAL A C 1
ATOM 942 O O . VAL A 1 132 ? 42.573 66.526 -5.011 1.00 11.74 132 VAL A O 1
ATOM 946 N N . VAL A 1 133 ? 41.975 68.182 -3.551 1.00 9.99 133 VAL A N 1
ATOM 947 C CA . VAL A 1 133 ? 40.915 68.746 -4.408 1.00 8.93 133 VAL A CA 1
ATOM 948 C C . VAL A 1 133 ? 41.358 70.128 -4.933 1.00 9.09 133 VAL A C 1
ATOM 949 O O . VAL A 1 133 ? 41.587 71.050 -4.174 1.00 7.63 133 VAL A O 1
ATOM 953 N N . CYS A 1 134 ? 41.495 70.234 -6.249 1.00 10.04 134 CYS A N 1
ATOM 954 C CA . CYS A 1 134 ? 42.058 71.419 -6.876 1.00 11.11 134 CYS A CA 1
ATOM 955 C C . CYS A 1 134 ? 41.647 71.421 -8.352 1.00 11.83 134 CYS A C 1
ATOM 956 O O . CYS A 1 134 ? 41.711 70.391 -9.039 1.00 12.34 134 CYS A O 1
ATOM 959 N N . ASP A 1 135 ? 41.175 72.549 -8.843 1.00 11.76 135 ASP A N 1
ATOM 960 C CA . ASP A 1 135 ? 40.821 72.651 -10.288 1.00 14.63 135 ASP A CA 1
ATOM 961 C C . ASP A 1 135 ? 41.981 72.459 -11.272 1.00 13.53 135 ASP A C 1
ATOM 962 O O . ASP A 1 135 ? 41.805 72.015 -12.402 1.00 15.22 135 ASP A O 1
ATOM 967 N N . GLU A 1 136 ? 43.163 72.806 -10.807 1.00 13.97 136 GLU A N 1
ATOM 968 C CA . GLU A 1 136 ? 44.414 72.595 -11.505 1.00 13.59 136 GLU A CA 1
ATOM 969 C C . GLU A 1 136 ? 45.017 71.272 -11.019 1.00 14.53 136 GLU A C 1
ATOM 970 O O . GLU A 1 136 ? 45.042 70.985 -9.808 1.00 13.39 136 GLU A O 1
ATOM 976 N N . ARG A 1 137 ? 45.491 70.463 -11.961 1.00 15.70 137 ARG A N 1
ATOM 977 C CA . ARG A 1 137 ? 46.188 69.236 -11.612 1.00 18.53 137 ARG A CA 1
ATOM 978 C C . ARG A 1 137 ? 47.315 69.429 -10.618 1.00 17.67 137 ARG A C 1
ATOM 979 O O . ARG A 1 137 ? 48.098 70.371 -10.693 1.00 18.05 137 ARG A O 1
ATOM 987 N N . VAL A 1 138 ? 47.356 68.513 -9.662 1.00 18.02 138 VAL A N 1
ATOM 988 C CA . VAL A 1 138 ? 48.346 68.502 -8.618 1.00 18.94 138 VAL A CA 1
ATOM 989 C C . VAL A 1 138 ? 49.165 67.186 -8.744 1.00 19.42 138 VAL A C 1
ATOM 990 O O . VAL A 1 138 ? 48.592 66.134 -9.015 1.00 19.24 138 VAL A O 1
ATOM 994 N N . ASP A 1 139 ? 50.483 67.254 -8.544 1.00 20.06 139 ASP A N 1
ATOM 995 C CA . ASP A 1 139 ? 51.358 66.062 -8.574 1.00 21.72 139 ASP A CA 1
ATOM 996 C C . ASP A 1 139 ? 51.564 65.422 -7.210 1.00 20.94 139 ASP A C 1
ATOM 997 O O . ASP A 1 139 ? 51.621 66.101 -6.179 1.00 21.47 139 ASP A O 1
ATOM 1002 N N . GLY A 1 140 ? 51.716 64.112 -7.217 1.00 20.86 140 GLY A N 1
ATOM 1003 C CA . GLY A 1 140 ? 52.235 63.394 -6.063 1.00 20.03 140 GLY A CA 1
ATOM 1004 C C . GLY A 1 140 ? 51.145 62.921 -5.139 1.00 19.36 140 GLY A C 1
ATOM 1005 O O . GLY A 1 140 ? 51.448 62.335 -4.107 1.00 20.35 140 GLY A O 1
ATOM 1006 N N . HIS A 1 141 ? 49.882 63.143 -5.532 1.00 18.17 141 HIS A N 1
ATOM 1007 C CA . HIS A 1 141 ? 48.694 62.791 -4.736 1.00 17.01 141 HIS A CA 1
ATOM 1008 C C . HIS A 1 141 ? 47.521 62.418 -5.610 1.00 16.03 141 HIS A C 1
ATOM 1009 O O . HIS A 1 141 ? 47.387 62.935 -6.731 1.00 14.90 141 HIS A O 1
ATOM 1016 N N . LYS A 1 142 ? 46.641 61.581 -5.064 1.00 14.68 142 LYS A N 1
ATOM 1017 C CA . LYS A 1 142 ? 45.324 61.356 -5.650 1.00 14.47 142 LYS A CA 1
ATOM 1018 C C . LYS A 1 142 ? 44.624 62.721 -5.833 1.00 13.27 142 LYS A C 1
ATOM 1019 O O . LYS A 1 142 ? 44.621 63.545 -4.925 1.00 12.76 142 LYS A O 1
ATOM 1025 N N . TRP A 1 143 ? 44.045 62.958 -6.999 1.00 12.47 143 TRP A N 1
ATOM 1026 C CA . TRP A 1 143 ? 43.614 64.306 -7.350 1.00 13.36 143 TRP A CA 1
ATOM 1027 C C . TRP A 1 143 ? 42.213 64.299 -7.922 1.00 13.38 143 TRP A C 1
ATOM 1028 O O . TRP A 1 143 ? 41.898 63.473 -8.752 1.00 15.00 143 TRP A O 1
ATOM 1039 N N . PHE A 1 144 ? 41.377 65.213 -7.453 1.00 13.40 144 PHE A N 1
ATOM 1040 C CA . PHE A 1 144 ? 40.048 65.466 -7.997 1.00 13.48 144 PHE A CA 1
ATOM 1041 C C . PHE A 1 144 ? 39.917 66.969 -8.216 1.00 13.86 144 PHE A C 1
ATOM 1042 O O . PHE A 1 144 ? 40.570 67.771 -7.548 1.00 11.96 144 PHE A O 1
ATOM 1050 N N . ARG A 1 145 ? 39.083 67.340 -9.159 1.00 15.71 145 ARG A N 1
ATOM 1051 C CA . ARG A 1 145 ? 38.647 68.729 -9.301 1.00 18.47 145 ARG A CA 1
ATOM 1052 C C . ARG A 1 145 ? 37.524 69.052 -8.313 1.00 18.95 145 ARG A C 1
ATOM 1053 O O . ARG A 1 145 ? 36.844 68.161 -7.869 1.00 19.06 145 ARG A O 1
ATOM 1061 N N . ARG A 1 146 ? 37.325 70.334 -8.001 1.00 21.91 146 ARG A N 1
ATOM 1062 C CA . ARG A 1 146 ? 36.280 70.828 -7.044 1.00 24.95 146 ARG A CA 1
ATOM 1063 C C . ARG A 1 146 ? 34.878 70.252 -7.297 1.00 25.97 146 ARG A C 1
ATOM 1064 O O . ARG A 1 146 ? 34.145 69.938 -6.366 1.00 26.96 146 ARG A O 1
ATOM 1072 N N . ASP A 1 147 ? 34.547 70.074 -8.572 1.00 27.26 147 ASP A N 1
ATOM 1073 C CA . ASP A 1 147 ? 33.235 69.670 -9.059 1.00 28.27 147 ASP A CA 1
ATOM 1074 C C . ASP A 1 147 ? 32.916 68.176 -8.975 1.00 28.23 147 ASP A C 1
ATOM 1075 O O . ASP A 1 147 ? 31.792 67.754 -9.235 1.00 28.04 147 ASP A O 1
ATOM 1080 N N . GLU A 1 148 ? 33.906 67.356 -8.660 1.00 27.29 148 GLU A N 1
ATOM 1081 C CA . GLU A 1 148 ? 33.745 65.918 -8.841 1.00 26.90 148 GLU A CA 1
ATOM 1082 C C . GLU A 1 148 ? 33.208 65.268 -7.540 1.00 25.97 148 GLU A C 1
ATOM 1083 O O . GLU A 1 148 ? 33.763 64.289 -7.018 1.00 24.89 148 GLU A O 1
ATOM 1089 N N . VAL A 1 149 ? 32.114 65.821 -7.036 1.00 25.86 149 VAL A N 1
ATOM 1090 C CA . VAL A 1 149 ? 31.658 65.523 -5.681 1.00 25.04 149 VAL A CA 1
ATOM 1091 C C . VAL A 1 149 ? 31.280 64.082 -5.511 1.00 25.37 149 VAL A C 1
ATOM 1092 O O . VAL A 1 149 ? 31.578 63.493 -4.466 1.00 25.14 149 VAL A O 1
ATOM 1096 N N . GLU A 1 150 ? 30.652 63.499 -6.534 1.00 24.63 150 GLU A N 1
ATOM 1097 C CA . GLU A 1 150 ? 30.334 62.066 -6.510 1.00 24.96 150 GLU A CA 1
ATOM 1098 C C . GLU A 1 150 ? 31.582 61.175 -6.459 1.00 23.61 150 GLU A C 1
ATOM 1099 O O . GLU A 1 150 ? 31.580 60.109 -5.782 1.00 23.09 150 GLU A O 1
ATOM 1105 N N . ARG A 1 151 ? 32.645 61.601 -7.156 1.00 21.31 151 ARG A N 1
ATOM 1106 C CA . ARG A 1 151 ? 33.887 60.836 -7.207 1.00 20.95 151 ARG A CA 1
ATOM 1107 C C . ARG A 1 151 ? 34.597 60.955 -5.860 1.00 18.88 151 ARG A C 1
ATOM 1108 O O . ARG A 1 151 ? 35.220 59.993 -5.398 1.00 20.48 151 ARG A O 1
ATOM 1116 N N . ILE A 1 152 ? 34.525 62.131 -5.241 1.00 16.89 152 ILE A N 1
ATOM 1117 C CA . ILE A 1 152 ? 35.190 62.344 -3.950 1.00 15.82 152 ILE A CA 1
ATOM 1118 C C . ILE A 1 152 ? 34.450 61.623 -2.828 1.00 15.83 152 ILE A C 1
ATOM 1119 O O . ILE A 1 152 ? 35.078 60.992 -1.960 1.00 16.24 152 ILE A O 1
ATOM 1124 N N . ALA A 1 153 ? 33.121 61.688 -2.876 1.00 15.71 153 ALA A N 1
ATOM 1125 C CA . ALA A 1 153 ? 32.260 60.946 -1.964 1.00 15.87 153 ALA A CA 1
ATOM 1126 C C . ALA A 1 153 ? 32.528 59.444 -2.058 1.00 17.16 153 ALA A C 1
ATOM 1127 O O . ALA A 1 153 ? 32.756 58.766 -1.024 1.00 18.10 153 ALA A O 1
ATOM 1129 N N . GLU A 1 154 ? 32.576 58.914 -3.293 1.00 18.47 154 GLU A N 1
ATOM 1130 C CA . GLU A 1 154 ? 32.852 57.494 -3.511 1.00 17.49 154 GLU A CA 1
ATOM 1131 C C . GLU A 1 154 ? 34.212 57.092 -2.991 1.00 17.66 154 GLU A C 1
ATOM 1132 O O . GLU A 1 154 ? 34.405 55.966 -2.451 1.00 16.01 154 GLU A O 1
ATOM 1138 N N . PHE A 1 155 ? 35.167 58.020 -3.132 1.00 17.54 155 PHE A N 1
ATOM 1139 C CA . PHE A 1 155 ? 36.523 57.770 -2.656 1.00 16.18 155 PHE A CA 1
ATOM 1140 C C . PHE A 1 155 ? 36.445 57.601 -1.165 1.00 15.10 155 PHE A C 1
ATOM 1141 O O . PHE A 1 155 ? 37.125 56.757 -0.606 1.00 16.55 155 PHE A O 1
ATOM 1149 N N . ILE A 1 156 ? 35.662 58.444 -0.507 1.00 15.24 156 ILE A N 1
ATOM 1150 C CA . ILE A 1 156 ? 35.528 58.357 0.946 1.00 14.27 156 ILE A CA 1
ATOM 1151 C C . ILE A 1 156 ? 34.812 57.037 1.290 1.00 15.13 156 ILE A C 1
ATOM 1152 O O . ILE A 1 156 ? 35.300 56.272 2.111 1.00 15.20 156 ILE A O 1
ATOM 1157 N N . LEU A 1 157 ? 33.687 56.748 0.641 1.00 16.41 157 LEU A N 1
ATOM 1158 C CA . LEU A 1 157 ? 33.054 55.407 0.825 1.00 17.53 157 LEU A CA 1
ATOM 1159 C C . LEU A 1 157 ? 34.051 54.260 0.621 1.00 17.78 157 LEU A C 1
ATOM 1160 O O . LEU A 1 157 ? 34.087 53.324 1.402 1.00 17.48 157 LEU A O 1
ATOM 1165 N N . SER A 1 158 ? 34.924 54.364 -0.378 1.00 19.29 158 SER A N 1
ATOM 1166 C CA . SER A 1 158 ? 35.879 53.266 -0.630 1.00 21.18 158 SER A CA 1
ATOM 1167 C C . SER A 1 158 ? 36.835 53.016 0.530 1.00 21.79 158 SER A C 1
ATOM 1168 O O . SER A 1 158 ? 37.052 51.862 0.888 1.00 21.11 158 SER A O 1
ATOM 1171 N N . LEU A 1 159 ? 37.358 54.088 1.151 1.00 23.21 159 LEU A N 1
ATOM 1172 C CA . LEU A 1 159 ? 38.341 53.983 2.249 1.00 23.47 159 LEU A CA 1
ATOM 1173 C C . LEU A 1 159 ? 37.721 53.415 3.495 1.00 23.84 159 LEU A C 1
ATOM 1174 O O . LEU A 1 159 ? 38.403 52.767 4.283 1.00 22.92 159 LEU A O 1
ATOM 1179 N N . LEU A 1 160 ? 36.433 53.726 3.684 1.00 25.54 160 LEU A N 1
ATOM 1180 C CA . LEU A 1 160 ? 35.610 53.153 4.758 1.00 27.33 160 LEU A CA 1
ATOM 1181 C C . LEU A 1 160 ? 35.491 51.612 4.645 1.00 28.53 160 LEU A C 1
ATOM 1182 O O . LEU A 1 160 ? 35.573 50.908 5.646 1.00 28.60 160 LEU A O 1
ATOM 1187 N N . ARG A 1 161 ? 35.342 51.109 3.422 1.00 30.08 161 ARG A N 1
ATOM 1188 C CA . ARG A 1 161 ? 35.152 49.675 3.202 1.00 32.26 161 ARG A CA 1
ATOM 1189 C C . ARG A 1 161 ? 36.439 48.850 3.276 1.00 33.40 161 ARG A C 1
ATOM 1190 O O . ARG A 1 161 ? 36.377 47.626 3.185 1.00 34.31 161 ARG A O 1
ATOM 1198 N N . GLU A 1 162 ? 37.593 49.507 3.418 1.00 35.42 162 GLU A N 1
ATOM 1199 C CA . GLU A 1 162 ? 38.855 48.808 3.632 1.00 37.35 162 GLU A CA 1
ATOM 1200 C C . GLU A 1 162 ? 39.079 48.665 5.145 1.00 38.41 162 GLU A C 1
ATOM 1201 O O . GLU A 1 162 ? 38.153 48.328 5.915 1.00 38.76 162 GLU A O 1
ATOM 1207 N N . LEU B 1 3 ? 20.425 62.495 40.396 1.00 23.40 3 LEU B N 1
ATOM 1208 C CA . LEU B 1 3 ? 18.978 62.847 40.591 1.00 22.49 3 LEU B CA 1
ATOM 1209 C C . LEU B 1 3 ? 18.376 63.513 39.367 1.00 21.34 3 LEU B C 1
ATOM 1210 O O . LEU B 1 3 ? 18.934 64.458 38.879 1.00 21.58 3 LEU B O 1
ATOM 1215 N N . ILE B 1 4 ? 17.257 63.006 38.856 1.00 20.38 4 ILE B N 1
ATOM 1216 C CA . ILE B 1 4 ? 16.460 63.741 37.838 1.00 19.95 4 ILE B CA 1
ATOM 1217 C C . ILE B 1 4 ? 15.177 64.322 38.459 1.00 18.32 4 ILE B C 1
ATOM 1218 O O . ILE B 1 4 ? 14.398 63.599 39.075 1.00 17.62 4 ILE B O 1
ATOM 1223 N N . LEU B 1 5 ? 14.947 65.612 38.246 1.00 17.37 5 LEU B N 1
ATOM 1224 C CA . LEU B 1 5 ? 13.830 66.324 38.860 1.00 16.05 5 LEU B CA 1
ATOM 1225 C C . LEU B 1 5 ? 13.167 67.201 37.805 1.00 14.58 5 LEU B C 1
ATOM 1226 O O . LEU B 1 5 ? 13.871 67.912 37.090 1.00 15.14 5 LEU B O 1
ATOM 1231 N N . SER B 1 6 ? 11.849 67.192 37.703 1.00 12.67 6 SER B N 1
ATOM 1232 C CA . SER B 1 6 ? 11.174 68.097 36.784 1.00 13.70 6 SER B CA 1
ATOM 1233 C C . SER B 1 6 ? 10.680 69.344 37.501 1.00 13.77 6 SER B C 1
ATOM 1234 O O . SER B 1 6 ? 10.163 69.282 38.623 1.00 13.74 6 SER B O 1
ATOM 1237 N N . ILE B 1 7 ? 10.917 70.447 36.923 1.00 14.20 7 ILE B N 1
ATOM 1238 C CA . ILE B 1 7 ? 10.259 71.678 37.335 1.00 13.68 7 ILE B CA 1
ATOM 1239 C C . ILE B 1 7 ? 9.196 72.079 36.303 1.00 13.58 7 ILE B C 1
ATOM 1240 O O . ILE B 1 7 ? 9.636 72.083 35.139 1.00 13.91 7 ILE B O 1
ATOM 1245 N N . VAL B 1 8 ? 8.008 72.076 36.667 1.00 12.64 8 VAL B N 1
ATOM 1246 C CA . VAL B 1 8 ? 6.978 72.192 35.666 1.00 13.41 8 VAL B CA 1
ATOM 1247 C C . VAL B 1 8 ? 6.044 73.291 36.140 1.00 14.72 8 VAL B C 1
ATOM 1248 O O . VAL B 1 8 ? 6.073 73.644 37.298 1.00 13.92 8 VAL B O 1
ATOM 1252 N N . GLY B 1 9 ? 5.170 73.783 35.263 1.00 16.53 9 GLY B N 1
ATOM 1253 C CA . GLY B 1 9 ? 4.103 74.665 35.684 1.00 19.89 9 GLY B CA 1
ATOM 1254 C C . GLY B 1 9 ? 3.723 75.587 34.554 1.00 22.73 9 GLY B C 1
ATOM 1255 O O . GLY B 1 9 ? 3.936 75.287 33.389 1.00 22.92 9 GLY B O 1
ATOM 1256 N N . THR B 1 10 ? 3.175 76.732 34.905 1.00 25.40 10 THR B N 1
ATOM 1257 C CA . THR B 1 10 ? 2.586 77.587 33.895 1.00 27.95 10 THR B CA 1
ATOM 1258 C C . THR B 1 10 ? 3.578 78.535 33.205 1.00 29.75 10 THR B C 1
ATOM 1259 O O . THR B 1 10 ? 4.649 78.827 33.760 1.00 30.35 10 THR B O 1
ATOM 1263 N N . SER B 1 11 ? 3.257 78.998 31.990 1.00 32.09 11 SER B N 1
ATOM 1264 C CA . SER B 1 11 ? 4.065 80.077 31.340 1.00 34.08 11 SER B CA 1
ATOM 1265 C C . SER B 1 11 ? 4.421 81.159 32.357 1.00 33.85 11 SER B C 1
ATOM 1266 O O . SER B 1 11 ? 4.990 82.191 32.021 1.00 34.61 11 SER B O 1
ATOM 1269 N N . SER B 1 13 ? 7.222 82.716 32.557 1.00 34.02 13 SER B N 1
ATOM 1270 C CA . SER B 1 13 ? 8.677 82.546 32.671 1.00 33.29 13 SER B CA 1
ATOM 1271 C C . SER B 1 13 ? 9.133 82.352 34.124 1.00 32.22 13 SER B C 1
ATOM 1272 O O . SER B 1 13 ? 10.304 82.641 34.446 1.00 32.39 13 SER B O 1
ATOM 1275 N N . GLY B 1 14 ? 8.206 81.890 34.991 1.00 30.92 14 GLY B N 1
ATOM 1276 C CA . GLY B 1 14 ? 8.442 81.733 36.455 1.00 28.67 14 GLY B CA 1
ATOM 1277 C C . GLY B 1 14 ? 9.377 80.566 36.725 1.00 27.13 14 GLY B C 1
ATOM 1278 O O . GLY B 1 14 ? 10.227 80.620 37.606 1.00 26.86 14 GLY B O 1
ATOM 1279 N N . LYS B 1 15 ? 9.214 79.511 35.927 1.00 25.87 15 LYS B N 1
ATOM 1280 C CA . LYS B 1 15 ? 10.069 78.332 35.973 1.00 24.55 15 LYS B CA 1
ATOM 1281 C C . LYS B 1 15 ? 11.517 78.687 35.696 1.00 22.75 15 LYS B C 1
ATOM 1282 O O . LYS B 1 15 ? 12.382 78.291 36.465 1.00 20.71 15 LYS B O 1
ATOM 1288 N N . THR B 1 16 ? 11.755 79.428 34.596 1.00 21.07 16 THR B N 1
ATOM 1289 C CA . THR B 1 16 ? 13.113 79.879 34.207 1.00 20.51 16 THR B CA 1
ATOM 1290 C C . THR B 1 16 ? 13.810 80.727 35.257 1.00 19.00 16 THR B C 1
ATOM 1291 O O . THR B 1 16 ? 14.964 80.467 35.624 1.00 18.64 16 THR B O 1
ATOM 1295 N N . THR B 1 17 ? 13.133 81.772 35.722 1.00 17.64 17 THR B N 1
ATOM 1296 C CA . THR B 1 17 ? 13.698 82.591 36.808 1.00 16.68 17 THR B CA 1
ATOM 1297 C C . THR B 1 17 ? 14.090 81.723 38.016 1.00 14.63 17 THR B C 1
ATOM 1298 O O . THR B 1 17 ? 15.144 81.908 38.609 1.00 14.45 17 THR B O 1
ATOM 1302 N N . LEU B 1 18 ? 13.255 80.751 38.379 1.00 14.13 18 LEU B N 1
ATOM 1303 C CA . LEU B 1 18 ? 13.559 79.947 39.568 1.00 12.54 18 LEU B CA 1
ATOM 1304 C C . LEU B 1 18 ? 14.845 79.146 39.313 1.00 11.81 18 LEU B C 1
ATOM 1305 O O . LEU B 1 18 ? 15.796 79.203 40.101 1.00 12.28 18 LEU B O 1
ATOM 1310 N N . ILE B 1 19 ? 14.867 78.434 38.198 1.00 10.02 19 ILE B N 1
ATOM 1311 C CA . ILE B 1 19 ? 16.048 77.648 37.830 1.00 9.49 19 ILE B CA 1
ATOM 1312 C C . ILE B 1 19 ? 17.329 78.496 37.812 1.00 10.08 19 ILE B C 1
ATOM 1313 O O . ILE B 1 19 ? 18.332 78.144 38.465 1.00 9.05 19 ILE B O 1
ATOM 1318 N N . THR B 1 20 ? 17.261 79.651 37.139 1.00 10.68 20 THR B N 1
ATOM 1319 C CA . THR B 1 20 ? 18.461 80.456 36.934 1.00 12.33 20 THR B CA 1
ATOM 1320 C C . THR B 1 20 ? 18.862 81.073 38.257 1.00 12.69 20 THR B C 1
ATOM 1321 O O . THR B 1 20 ? 20.072 81.139 38.582 1.00 11.63 20 THR B O 1
ATOM 1325 N N . ARG B 1 21 ? 17.866 81.451 39.071 1.00 12.81 21 ARG B N 1
ATOM 1326 C CA . ARG B 1 21 ? 18.236 82.054 40.361 1.00 13.45 21 ARG B CA 1
ATOM 1327 C C . ARG B 1 21 ? 18.752 81.041 41.346 1.00 13.45 21 ARG B C 1
ATOM 1328 O O . ARG B 1 21 ? 19.640 81.356 42.094 1.00 14.42 21 ARG B O 1
ATOM 1336 N N . MET B 1 22 ? 18.222 79.804 41.339 1.00 12.17 22 MET B N 1
ATOM 1337 C CA . MET B 1 22 ? 18.767 78.712 42.206 1.00 10.25 22 MET B CA 1
ATOM 1338 C C . MET B 1 22 ? 20.169 78.231 41.771 1.00 11.29 22 MET B C 1
ATOM 1339 O O . MET B 1 22 ? 20.929 77.710 42.597 1.00 9.95 22 MET B O 1
ATOM 1344 N N . MET B 1 23 ? 20.514 78.411 40.481 1.00 11.71 23 MET B N 1
ATOM 1345 C CA . MET B 1 23 ? 21.685 77.759 39.893 1.00 12.67 23 MET B CA 1
ATOM 1346 C C . MET B 1 23 ? 23.020 78.055 40.554 1.00 15.35 23 MET B C 1
ATOM 1347 O O . MET B 1 23 ? 23.771 77.111 40.827 1.00 14.74 23 MET B O 1
ATOM 1352 N N . PRO B 1 24 ? 23.314 79.343 40.848 1.00 17.73 24 PRO B N 1
ATOM 1353 C CA . PRO B 1 24 ? 24.558 79.688 41.599 1.00 18.64 24 PRO B CA 1
ATOM 1354 C C . PRO B 1 24 ? 24.670 78.973 42.934 1.00 19.16 24 PRO B C 1
ATOM 1355 O O . PRO B 1 24 ? 25.751 78.518 43.301 1.00 20.49 24 PRO B O 1
ATOM 1359 N N . ILE B 1 25 ? 23.570 78.867 43.670 1.00 18.47 25 ILE B N 1
ATOM 1360 C CA . ILE B 1 25 ? 23.578 78.115 44.915 1.00 17.79 25 ILE B CA 1
ATOM 1361 C C . ILE B 1 25 ? 23.840 76.615 44.720 1.00 17.67 25 ILE B C 1
ATOM 1362 O O . ILE B 1 25 ? 24.630 76.019 45.458 1.00 18.75 25 ILE B O 1
ATOM 1367 N N . LEU B 1 26 ? 23.189 75.977 43.747 1.00 16.97 26 LEU B N 1
ATOM 1368 C CA . LEU B 1 26 ? 23.422 74.530 43.518 1.00 16.82 26 LEU B CA 1
ATOM 1369 C C . LEU B 1 26 ? 24.881 74.284 43.116 1.00 17.94 26 LEU B C 1
ATOM 1370 O O . LEU B 1 26 ? 25.507 73.316 43.571 1.00 17.36 26 LEU B O 1
ATOM 1375 N N . ARG B 1 27 ? 25.427 75.169 42.272 1.00 18.38 27 ARG B N 1
ATOM 1376 C CA . ARG B 1 27 ? 26.795 74.998 41.750 1.00 21.45 27 ARG B CA 1
ATOM 1377 C C . ARG B 1 27 ? 27.856 75.297 42.808 1.00 23.10 27 ARG B C 1
ATOM 1378 O O . ARG B 1 27 ? 28.859 74.619 42.885 1.00 24.45 27 ARG B O 1
ATOM 1386 N N . GLU B 1 28 ? 27.614 76.303 43.639 1.00 26.07 28 GLU B N 1
ATOM 1387 C CA . GLU B 1 28 ? 28.452 76.608 44.818 1.00 29.17 28 GLU B CA 1
ATOM 1388 C C . GLU B 1 28 ? 28.629 75.412 45.750 1.00 28.56 28 GLU B C 1
ATOM 1389 O O . GLU B 1 28 ? 29.631 75.325 46.447 1.00 28.65 28 GLU B O 1
ATOM 1395 N N . ARG B 1 29 ? 27.648 74.511 45.790 1.00 28.93 29 ARG B N 1
ATOM 1396 C CA . ARG B 1 29 ? 27.775 73.311 46.612 1.00 28.57 29 ARG B CA 1
ATOM 1397 C C . ARG B 1 29 ? 28.545 72.225 45.919 1.00 27.13 29 ARG B C 1
ATOM 1398 O O . ARG B 1 29 ? 28.659 71.124 46.443 1.00 27.52 29 ARG B O 1
ATOM 1406 N N . GLY B 1 30 ? 29.081 72.533 44.746 1.00 25.84 30 GLY B N 1
ATOM 1407 C CA . GLY B 1 30 ? 29.865 71.591 44.001 1.00 23.34 30 GLY B CA 1
ATOM 1408 C C . GLY B 1 30 ? 29.056 70.647 43.128 1.00 22.41 30 GLY B C 1
ATOM 1409 O O . GLY B 1 30 ? 29.558 69.620 42.739 1.00 23.18 30 GLY B O 1
ATOM 1410 N N . LEU B 1 31 ? 27.813 70.975 42.788 1.00 21.18 31 LEU B N 1
ATOM 1411 C CA . LEU B 1 31 ? 27.069 70.137 41.826 1.00 19.29 31 LEU B CA 1
ATOM 1412 C C . LEU B 1 31 ? 27.353 70.503 40.378 1.00 18.57 31 LEU B C 1
ATOM 1413 O O . LEU B 1 31 ? 27.426 71.682 40.022 1.00 18.29 31 LEU B O 1
ATOM 1418 N N . ARG B 1 32 ? 27.433 69.474 39.543 1.00 17.87 32 ARG B N 1
ATOM 1419 C CA . ARG B 1 32 ? 27.388 69.622 38.095 1.00 16.89 32 ARG B CA 1
ATOM 1420 C C . ARG B 1 32 ? 25.964 69.414 37.657 1.00 14.97 32 ARG B C 1
ATOM 1421 O O . ARG B 1 32 ? 25.373 68.387 37.976 1.00 13.83 32 ARG B O 1
ATOM 1429 N N . VAL B 1 33 ? 25.411 70.399 36.941 1.00 13.33 33 VAL B N 1
ATOM 1430 C CA . VAL B 1 33 ? 23.969 70.419 36.684 1.00 11.55 33 VAL B CA 1
ATOM 1431 C C . VAL B 1 33 ? 23.706 70.570 35.212 1.00 11.01 33 VAL B C 1
ATOM 1432 O O . VAL B 1 33 ? 24.339 71.370 34.552 1.00 10.87 33 VAL B O 1
ATOM 1436 N N . ALA B 1 34 ? 22.776 69.789 34.695 1.00 10.58 34 ALA B N 1
ATOM 1437 C CA . ALA B 1 34 ? 22.258 69.985 33.346 1.00 10.30 34 ALA B CA 1
ATOM 1438 C C . ALA B 1 34 ? 20.753 70.280 33.421 1.00 10.38 34 ALA B C 1
ATOM 1439 O O . ALA B 1 34 ? 20.079 69.822 34.359 1.00 10.99 34 ALA B O 1
ATOM 1441 N N . VAL B 1 35 ? 20.248 71.065 32.479 1.00 9.43 35 VAL B N 1
ATOM 1442 C CA . VAL B 1 35 ? 18.829 71.331 32.339 1.00 10.19 35 VAL B CA 1
ATOM 1443 C C . VAL B 1 35 ? 18.374 70.887 30.969 1.00 10.59 35 VAL B C 1
ATOM 1444 O O . VAL B 1 35 ? 18.957 71.298 29.964 1.00 10.90 35 VAL B O 1
ATOM 1448 N N . VAL B 1 36 ? 17.384 70.016 30.970 1.00 10.98 36 VAL B N 1
ATOM 1449 C CA . VAL B 1 36 ? 16.704 69.539 29.772 1.00 11.50 36 VAL B CA 1
ATOM 1450 C C . VAL B 1 36 ? 15.416 70.319 29.532 1.00 14.40 36 VAL B C 1
ATOM 1451 O O . VAL B 1 36 ? 14.487 70.257 30.367 1.00 14.60 36 VAL B O 1
ATOM 1455 N N . LYS B 1 37 ? 15.401 71.123 28.494 1.00 17.32 37 LYS B N 1
ATOM 1456 C CA . LYS B 1 37 ? 14.185 71.802 28.057 1.00 22.03 37 LYS B CA 1
ATOM 1457 C C . LYS B 1 37 ? 13.636 71.132 26.803 1.00 23.82 37 LYS B C 1
ATOM 1458 O O . LYS B 1 37 ? 14.258 71.151 25.753 1.00 24.30 37 LYS B O 1
ATOM 1464 N N . ARG B 1 38 ? 12.436 70.594 26.916 1.00 27.04 38 ARG B N 1
ATOM 1465 C CA . ARG B 1 38 ? 11.722 70.034 25.787 1.00 29.69 38 ARG B CA 1
ATOM 1466 C C . ARG B 1 38 ? 10.875 71.053 24.964 1.00 30.78 38 ARG B C 1
ATOM 1467 O O . ARG B 1 38 ? 10.076 71.819 25.517 1.00 30.39 38 ARG B O 1
ATOM 1475 N N . HIS B 1 39 ? 11.090 71.051 23.642 1.00 32.46 39 HIS B N 1
ATOM 1476 C CA . HIS B 1 39 ? 10.150 71.624 22.653 1.00 34.09 39 HIS B CA 1
ATOM 1477 C C . HIS B 1 39 ? 9.389 70.497 21.933 1.00 34.42 39 HIS B C 1
ATOM 1478 O O . HIS B 1 39 ? 9.950 69.822 21.084 1.00 33.70 39 HIS B O 1
ATOM 1485 N N . ALA B 1 40 ? 8.100 70.340 22.265 1.00 35.71 40 ALA B N 1
ATOM 1486 C CA . ALA B 1 40 ? 7.250 69.193 21.874 1.00 36.09 40 ALA B CA 1
ATOM 1487 C C . ALA B 1 40 ? 6.964 68.979 20.365 1.00 36.52 40 ALA B C 1
ATOM 1488 O O . ALA B 1 40 ? 7.066 69.904 19.537 1.00 37.33 40 ALA B O 1
ATOM 1490 N N . ASP B 1 52 ? 24.792 77.868 7.879 1.00 40.90 52 ASP B N 1
ATOM 1491 C CA . ASP B 1 52 ? 26.176 77.823 8.334 1.00 41.05 52 ASP B CA 1
ATOM 1492 C C . ASP B 1 52 ? 26.495 76.382 8.829 1.00 40.18 52 ASP B C 1
ATOM 1493 O O . ASP B 1 52 ? 26.807 75.470 8.054 1.00 40.17 52 ASP B O 1
ATOM 1498 N N . SER B 1 53 ? 26.427 76.196 10.142 1.00 38.67 53 SER B N 1
ATOM 1499 C CA . SER B 1 53 ? 26.303 74.867 10.705 1.00 36.90 53 SER B CA 1
ATOM 1500 C C . SER B 1 53 ? 24.947 74.275 10.309 1.00 35.74 53 SER B C 1
ATOM 1501 O O 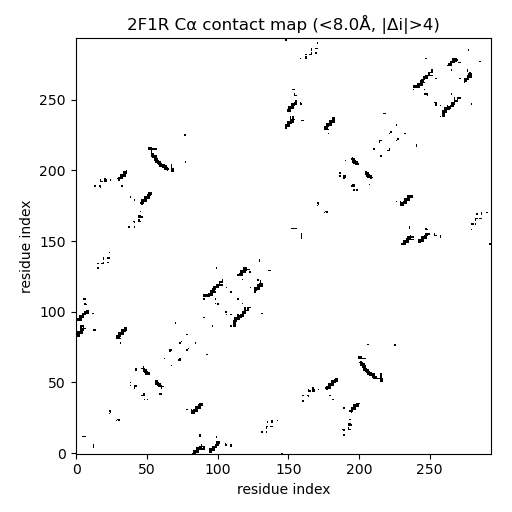. SER B 1 53 ? 24.834 73.055 10.202 1.00 35.68 53 SER B O 1
ATOM 1504 N N . TRP B 1 54 ? 23.949 75.151 10.037 1.00 34.21 54 TRP B N 1
ATOM 1505 C CA . TRP B 1 54 ? 22.615 74.757 9.550 1.00 31.20 54 TRP B CA 1
ATOM 1506 C C . TRP B 1 54 ? 22.700 74.144 8.189 1.00 28.37 54 TRP B C 1
ATOM 1507 O O . TRP B 1 54 ? 21.996 73.180 7.904 1.00 27.27 54 TRP B O 1
ATOM 1518 N N . LYS B 1 55 ? 23.521 74.727 7.328 1.00 25.40 55 LYS B N 1
ATOM 1519 C CA . LYS B 1 55 ? 23.738 74.167 5.996 1.00 24.48 55 LYS B CA 1
ATOM 1520 C C . LYS B 1 55 ? 24.249 72.738 6.138 1.00 21.24 55 LYS B C 1
ATOM 1521 O O . LYS B 1 55 ? 23.821 71.846 5.426 1.00 20.19 55 LYS B O 1
ATOM 1527 N N . ILE B 1 56 ? 25.158 72.547 7.094 1.00 19.81 56 ILE B N 1
ATOM 1528 C CA . ILE B 1 56 ? 25.771 71.229 7.327 1.00 17.99 56 ILE B CA 1
ATOM 1529 C C . ILE B 1 56 ? 24.749 70.261 7.901 1.00 16.98 56 ILE B C 1
ATOM 1530 O O . ILE B 1 56 ? 24.515 69.202 7.324 1.00 15.82 56 ILE B O 1
ATOM 1535 N N . TYR B 1 57 ? 24.108 70.654 9.000 1.00 17.29 57 TYR B N 1
ATOM 1536 C CA . TYR B 1 57 ? 22.987 69.898 9.534 1.00 17.16 57 TYR B CA 1
ATOM 1537 C C . TYR B 1 57 ? 21.946 69.599 8.489 1.00 17.43 57 TYR B C 1
ATOM 1538 O O . TYR B 1 57 ? 21.514 68.448 8.359 1.00 16.85 57 TYR B O 1
ATOM 1547 N N . ASN B 1 58 ? 21.544 70.618 7.720 1.00 18.98 58 ASN B N 1
ATOM 1548 C CA . ASN B 1 58 ? 20.491 70.475 6.701 1.00 19.54 58 ASN B CA 1
ATOM 1549 C C . ASN B 1 58 ? 20.905 69.533 5.583 1.00 18.72 58 ASN B C 1
ATOM 1550 O O . ASN B 1 58 ? 20.054 68.909 4.979 1.00 18.06 58 ASN B O 1
ATOM 1555 N N . SER B 1 59 ? 22.216 69.411 5.319 1.00 18.09 59 SER B N 1
ATOM 1556 C CA . SER B 1 59 ? 22.704 68.491 4.289 1.00 16.60 59 SER B CA 1
ATOM 1557 C C . SER B 1 59 ? 22.572 67.027 4.718 1.00 15.74 59 SER B C 1
ATOM 1558 O O . SER B 1 59 ? 22.619 66.127 3.892 1.00 15.04 59 SER B O 1
ATOM 1561 N N . GLY B 1 60 ? 22.366 66.773 6.001 1.00 15.34 60 GLY B N 1
ATOM 1562 C CA . GLY B 1 60 ? 22.291 65.360 6.457 1.00 14.35 60 GLY B CA 1
ATOM 1563 C C . GLY B 1 60 ? 23.215 64.984 7.613 1.00 13.23 60 GLY B C 1
ATOM 1564 O O . GLY B 1 60 ? 23.212 63.837 8.073 1.00 14.07 60 GLY B O 1
ATOM 1565 N N . ALA B 1 61 ? 24.042 65.913 8.0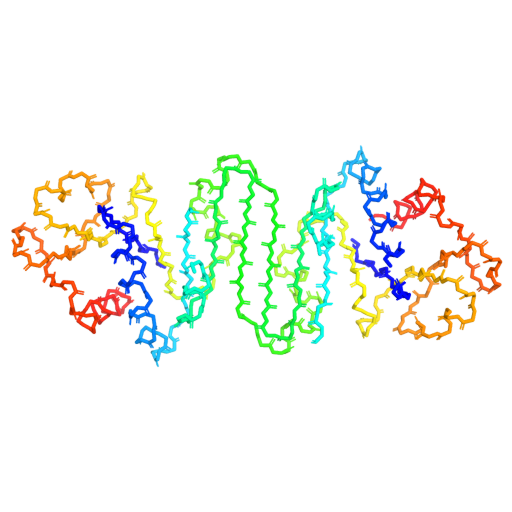77 1.00 12.37 61 ALA B N 1
ATOM 1566 C CA . ALA B 1 61 ? 25.064 65.520 9.068 1.00 11.76 61 ALA B CA 1
ATOM 1567 C C . ALA B 1 61 ? 24.637 66.034 10.419 1.00 10.44 61 ALA B C 1
ATOM 1568 O O . ALA B 1 61 ? 23.993 67.091 10.495 1.00 11.98 61 ALA B O 1
ATOM 1570 N N . ASP B 1 62 ? 24.919 65.284 11.472 1.00 9.06 62 ASP B N 1
ATOM 1571 C CA . ASP B 1 62 ? 24.859 65.861 12.845 1.00 8.41 62 ASP B CA 1
ATOM 1572 C C . ASP B 1 62 ? 26.126 66.724 13.006 1.00 8.14 62 ASP B C 1
ATOM 1573 O O . ASP B 1 62 ? 27.112 66.508 12.273 1.00 4.86 62 ASP B O 1
ATOM 1578 N N . VAL B 1 63 ? 26.088 67.721 13.900 1.00 8.48 63 VAL B N 1
ATOM 1579 C CA . VAL B 1 63 ? 27.171 68.706 13.987 1.00 9.14 63 VAL B CA 1
ATOM 1580 C C . VAL B 1 63 ? 27.630 68.845 15.411 1.00 9.89 63 VAL B C 1
ATOM 1581 O O . VAL B 1 63 ? 26.808 69.001 16.318 1.00 9.49 63 VAL B O 1
ATOM 1585 N N . VAL B 1 64 ? 28.950 68.837 15.599 1.00 10.17 64 VAL B N 1
ATOM 1586 C CA . VAL B 1 64 ? 29.591 69.449 16.766 1.00 9.56 64 VAL B CA 1
ATOM 1587 C C . VAL B 1 64 ? 30.224 70.825 16.375 1.00 10.46 64 VAL B C 1
ATOM 1588 O O . VAL B 1 64 ? 31.023 70.917 15.428 1.00 9.66 64 VAL B O 1
ATOM 1592 N N . ILE B 1 65 ? 29.871 71.864 17.136 1.00 11.26 65 ILE B N 1
ATOM 1593 C CA . ILE B 1 65 ? 30.554 73.168 17.079 1.00 11.66 65 ILE B CA 1
ATOM 1594 C C . ILE B 1 65 ? 31.393 73.362 18.324 1.00 12.63 65 ILE B C 1
ATOM 1595 O O . ILE B 1 65 ? 30.855 73.472 19.415 1.00 12.14 65 ILE B O 1
ATOM 1600 N N . ALA B 1 66 ? 32.707 73.396 18.123 1.00 13.63 66 ALA B N 1
ATOM 1601 C CA . ALA B 1 66 ? 33.698 73.482 19.162 1.00 16.29 66 ALA B CA 1
ATOM 1602 C C . ALA B 1 66 ? 34.328 74.884 19.262 1.00 17.92 66 ALA B C 1
ATOM 1603 O O . ALA B 1 66 ? 34.704 75.507 18.264 1.00 17.63 66 ALA B O 1
ATOM 1605 N N . SER B 1 67 ? 34.398 75.388 20.490 1.00 20.21 67 SER B N 1
ATOM 1606 C CA . SER B 1 67 ? 34.986 76.666 20.765 1.00 21.37 67 SER B CA 1
ATOM 1607 C C . SER B 1 67 ? 35.857 76.558 21.988 1.00 22.41 67 SER B C 1
ATOM 1608 O O . SER B 1 67 ? 35.864 75.508 22.660 1.00 21.35 67 SER B O 1
ATOM 1611 N N . PRO B 1 68 ? 36.630 77.638 22.280 1.00 23.48 68 PRO B N 1
ATOM 1612 C CA . PRO B 1 68 ? 37.530 77.550 23.431 1.00 22.09 68 PRO B CA 1
ATOM 1613 C C . PRO B 1 68 ? 36.803 77.205 24.725 1.00 20.94 68 PRO B C 1
ATOM 1614 O O . PRO B 1 68 ? 37.350 76.457 25.490 1.00 19.54 68 PRO B O 1
ATOM 1618 N N . VAL B 1 69 ? 35.588 77.716 24.985 1.00 20.31 69 VAL B N 1
ATOM 1619 C CA . VAL B 1 69 ? 34.972 77.394 26.286 1.00 20.46 69 VAL B CA 1
ATOM 1620 C C . VAL B 1 69 ? 33.580 76.737 26.266 1.00 20.00 69 VAL B C 1
ATOM 1621 O O . VAL B 1 69 ? 32.951 76.563 27.323 1.00 19.21 69 VAL B O 1
ATOM 1625 N N . LYS B 1 70 ? 33.113 76.352 25.087 1.00 19.00 70 LYS B N 1
ATOM 1626 C CA . LYS B 1 70 ? 31.744 75.896 24.956 1.00 19.59 70 LYS B CA 1
ATOM 1627 C C . LYS B 1 70 ? 31.729 74.845 23.836 1.00 19.00 70 LYS B C 1
ATOM 1628 O O . LYS B 1 70 ? 32.372 75.009 22.788 1.00 19.99 70 LYS B O 1
ATOM 1634 N N . LEU B 1 71 ? 30.986 73.772 24.061 1.00 16.79 71 LEU B N 1
ATOM 1635 C CA . LEU B 1 71 ? 30.760 72.816 22.973 1.00 15.84 71 LEU B CA 1
ATOM 1636 C C . LEU B 1 71 ? 29.268 72.645 22.697 1.00 13.67 71 LEU B C 1
ATOM 1637 O O . LEU B 1 71 ? 28.434 72.507 23.578 1.00 12.34 71 LEU B O 1
ATOM 1642 N N . ALA B 1 72 ? 28.885 72.635 21.393 1.00 12.93 72 ALA B N 1
ATOM 1643 C CA . ALA B 1 72 ? 27.497 72.366 21.005 1.00 12.02 72 ALA B CA 1
ATOM 1644 C C . ALA B 1 72 ? 27.394 71.171 20.062 1.00 11.09 72 ALA B C 1
ATOM 1645 O O . ALA B 1 72 ? 28.174 71.047 19.136 1.00 10.14 72 ALA B O 1
ATOM 1647 N N . PHE B 1 73 ? 26.438 70.296 20.332 1.00 10.53 73 PHE B N 1
ATOM 1648 C CA . PHE B 1 73 ? 26.244 69.072 19.582 1.00 10.28 73 PHE B CA 1
ATOM 1649 C C . PHE B 1 73 ? 24.776 69.057 19.209 1.00 11.13 73 PHE B C 1
ATOM 1650 O O . PHE B 1 73 ? 23.910 69.103 20.091 1.00 11.46 73 PHE B O 1
ATOM 1658 N N . ILE B 1 74 ? 24.503 69.068 17.909 1.00 9.84 74 ILE B N 1
ATOM 1659 C CA . ILE B 1 74 ? 23.165 68.970 17.403 1.00 10.87 74 ILE B CA 1
ATOM 1660 C C . ILE B 1 74 ? 23.004 67.711 16.596 1.00 9.74 74 ILE B C 1
ATOM 1661 O O . ILE B 1 74 ? 23.703 67.530 15.610 1.00 9.65 74 ILE B O 1
ATOM 1666 N N . ARG B 1 75 ? 22.062 66.864 16.994 1.00 9.16 75 ARG B N 1
ATOM 1667 C CA . ARG B 1 75 ? 21.830 65.614 16.299 1.00 8.98 75 ARG B CA 1
ATOM 1668 C C . ARG B 1 75 ? 20.352 65.278 16.021 1.00 9.43 75 ARG B C 1
ATOM 1669 O O . ARG B 1 75 ? 19.487 65.571 16.836 1.00 8.94 75 ARG B O 1
ATOM 1677 N N . ARG B 1 76 ? 20.105 64.604 14.891 1.00 9.57 76 ARG B N 1
ATOM 1678 C CA . ARG B 1 76 ? 18.832 63.984 14.603 1.00 11.90 76 ARG B CA 1
ATOM 1679 C C . ARG B 1 76 ? 18.587 62.865 15.599 1.00 11.19 76 ARG B C 1
ATOM 1680 O O . ARG B 1 76 ? 19.519 62.101 15.988 1.00 11.15 76 ARG B O 1
ATOM 1688 N N . VAL B 1 77 ? 17.343 62.776 16.048 1.00 10.32 77 VAL B N 1
ATOM 1689 C CA . VAL B 1 77 ? 16.950 61.681 16.892 1.00 10.87 77 VAL B CA 1
ATOM 1690 C C . VAL B 1 77 ? 15.635 61.106 16.331 1.00 12.53 77 VAL B C 1
ATOM 1691 O O . VAL B 1 77 ? 14.848 61.832 15.701 1.00 12.84 77 VAL B O 1
ATOM 1695 N N . SER B 1 78 ? 15.375 59.834 16.569 1.00 12.51 78 SER B N 1
ATOM 1696 C CA . SER B 1 78 ? 14.060 59.308 16.271 1.00 14.09 78 SER B CA 1
ATOM 1697 C C . SER B 1 78 ? 13.082 59.861 17.299 1.00 15.22 78 SER B C 1
ATOM 1698 O O . SER B 1 78 ? 13.499 60.313 18.361 1.00 17.59 78 SER B O 1
ATOM 1701 N N . GLU B 1 79 ? 11.789 59.804 17.016 1.00 16.76 79 GLU B N 1
ATOM 1702 C CA . GLU B 1 79 ? 10.758 60.205 17.972 1.00 18.81 79 GLU B CA 1
ATOM 1703 C C . GLU B 1 79 ? 10.856 59.532 19.315 1.00 18.35 79 GLU B C 1
ATOM 1704 O O . GLU B 1 79 ? 10.612 60.127 20.370 1.00 17.55 79 GLU B O 1
ATOM 1710 N N . GLU B 1 80 ? 11.134 58.242 19.241 1.00 19.05 80 GLU B N 1
ATOM 1711 C CA . GLU B 1 80 ? 11.238 57.386 20.418 1.00 19.84 80 GLU B CA 1
ATOM 1712 C C . GLU B 1 80 ? 12.440 57.793 21.251 1.00 19.07 80 GLU B C 1
ATOM 1713 O O . GLU B 1 80 ? 12.332 57.806 22.456 1.00 20.66 80 GLU B O 1
ATOM 1719 N N . GLU B 1 81 ? 13.558 58.173 20.630 1.00 17.98 81 GLU B N 1
ATOM 1720 C CA . GLU B 1 81 ? 14.724 58.695 21.396 1.00 17.25 81 GLU B CA 1
ATOM 1721 C C . GLU B 1 81 ? 14.450 60.077 21.968 1.00 17.62 81 GLU B C 1
ATOM 1722 O O . GLU B 1 81 ? 14.694 60.302 23.145 1.00 16.78 81 GLU B O 1
ATOM 1728 N N . GLY B 1 82 ? 13.961 61.002 21.125 1.00 18.03 82 GLY B N 1
ATOM 1729 C CA . GLY B 1 82 ? 13.750 62.399 21.532 1.00 18.63 82 GLY B CA 1
ATOM 1730 C C . GLY B 1 82 ? 12.717 62.589 22.655 1.00 19.94 82 GLY B C 1
ATOM 1731 O O . GLY B 1 82 ? 12.856 63.509 23.477 1.00 20.15 82 GLY B O 1
ATOM 1732 N N . ASN B 1 83 ? 11.708 61.713 22.709 1.00 19.62 83 ASN B N 1
ATOM 1733 C CA . ASN B 1 83 ? 10.727 61.755 23.773 1.00 21.26 83 ASN B CA 1
ATOM 1734 C C . ASN B 1 83 ? 11.063 60.934 24.986 1.00 21.14 83 ASN B C 1
ATOM 1735 O O . ASN B 1 83 ? 10.250 60.887 25.913 1.00 21.65 83 ASN B O 1
ATOM 1740 N N . ASP B 1 84 ? 12.234 60.290 24.978 1.00 20.17 84 ASP B N 1
ATOM 1741 C CA . ASP B 1 84 ? 12.659 59.379 26.033 1.00 19.89 84 ASP B CA 1
ATOM 1742 C C . ASP B 1 84 ? 13.643 60.080 26.950 1.00 19.44 84 ASP B C 1
ATOM 1743 O O . ASP B 1 84 ? 14.858 60.100 26.695 1.00 20.00 84 ASP B O 1
ATOM 1748 N N . LEU B 1 85 ? 13.160 60.614 28.059 1.00 17.16 85 LEU B N 1
ATOM 1749 C CA . LEU B 1 85 ? 14.071 61.265 28.944 1.00 15.71 85 LEU B CA 1
ATOM 1750 C C . LEU B 1 85 ? 15.200 60.361 29.507 1.00 15.07 85 LEU B C 1
ATOM 1751 O O . LEU B 1 85 ? 16.318 60.819 29.719 1.00 14.71 85 LEU B O 1
ATOM 1756 N N . ASP B 1 86 ? 14.918 59.105 29.798 1.00 15.17 86 ASP B N 1
ATOM 1757 C CA . ASP B 1 86 ? 15.923 58.252 30.440 1.00 15.67 86 ASP B CA 1
ATOM 1758 C C . ASP B 1 86 ? 17.038 57.841 29.459 1.00 15.50 86 ASP B C 1
ATOM 1759 O O . ASP B 1 86 ? 18.190 57.588 29.875 1.00 16.01 86 ASP B O 1
ATOM 1764 N N . TRP B 1 87 ? 16.725 57.746 28.149 1.00 15.26 87 TRP B N 1
ATOM 1765 C CA . TRP B 1 87 ? 17.714 57.552 27.101 1.00 15.33 87 TRP B CA 1
ATOM 1766 C C . TRP B 1 87 ? 18.677 58.727 27.016 1.00 16.13 87 TRP B C 1
ATOM 1767 O O . TRP B 1 87 ? 19.934 58.590 27.024 1.00 16.57 87 TRP B O 1
ATOM 1778 N N . ILE B 1 88 ? 18.117 59.939 26.958 1.00 15.81 88 ILE B N 1
ATOM 1779 C CA . ILE B 1 88 ? 18.910 61.168 26.908 1.00 15.91 88 ILE B CA 1
ATOM 1780 C C . ILE B 1 88 ? 19.850 61.224 28.093 1.00 16.41 88 ILE B C 1
ATOM 1781 O O . ILE B 1 88 ? 21.023 61.532 27.940 1.00 16.11 88 ILE B O 1
ATOM 1786 N N . TYR B 1 89 ? 19.320 60.934 29.282 1.00 17.50 89 TYR B N 1
ATOM 1787 C CA . TYR B 1 89 ? 20.143 60.921 30.497 1.00 19.56 89 TYR B CA 1
ATOM 1788 C C . TYR B 1 89 ? 21.276 59.868 30.492 1.00 19.72 89 TYR B C 1
ATOM 1789 O O . TYR B 1 89 ? 22.424 60.180 30.858 1.00 19.44 89 TYR B O 1
ATOM 1798 N N . GLU B 1 90 ? 20.933 58.617 30.139 1.00 20.89 90 GLU B N 1
ATOM 1799 C CA . GLU B 1 90 ? 21.919 57.502 30.097 1.00 22.34 90 GLU B CA 1
ATOM 1800 C C . GLU B 1 90 ? 22.993 57.801 29.054 1.00 22.18 90 GLU B C 1
ATOM 1801 O O . GLU B 1 90 ? 24.193 57.623 29.309 1.00 22.07 90 GLU B O 1
ATOM 1807 N N . ARG B 1 91 ? 22.583 58.343 27.912 1.00 22.29 91 ARG B N 1
ATOM 1808 C CA . ARG B 1 91 ? 23.506 58.573 26.813 1.00 21.97 91 ARG B CA 1
ATOM 1809 C C . ARG B 1 91 ? 24.466 59.703 27.141 1.00 21.06 91 ARG B C 1
ATOM 1810 O O . ARG B 1 91 ? 25.701 59.494 27.073 1.00 19.95 91 ARG B O 1
ATOM 1818 N N . TYR B 1 92 ? 23.971 60.884 27.546 1.00 19.30 92 TYR B N 1
ATOM 1819 C CA . TYR B 1 92 ? 24.758 62.130 27.582 1.00 17.80 92 TYR B CA 1
ATOM 1820 C C . TYR B 1 92 ? 24.972 62.806 28.929 1.00 16.83 92 TYR B C 1
ATOM 1821 O O . TYR B 1 92 ? 25.854 63.663 29.036 1.00 16.66 92 TYR B O 1
ATOM 1830 N N . LEU B 1 93 ? 24.211 62.436 29.954 1.00 15.36 93 LEU B N 1
ATOM 1831 C CA . LEU B 1 93 ? 24.187 63.208 31.179 1.00 15.05 93 LEU B CA 1
ATOM 1832 C C . LEU B 1 93 ? 24.527 62.417 32.429 1.00 17.45 93 LEU B C 1
ATOM 1833 O O . LEU B 1 93 ? 24.263 62.879 33.545 1.00 15.72 93 LEU B O 1
ATOM 1838 N N . SER B 1 94 ? 25.126 61.229 32.243 1.00 19.78 94 SER B N 1
ATOM 1839 C CA . SER B 1 94 ? 25.301 60.265 33.344 1.00 21.61 94 SER B CA 1
ATOM 1840 C C . SER B 1 94 ? 26.331 60.769 34.397 1.00 22.44 94 SER B C 1
ATOM 1841 O O . SER B 1 94 ? 26.279 60.399 35.560 1.00 23.30 94 SER B O 1
ATOM 1844 N N . ASP B 1 95 ? 27.206 61.678 33.964 1.00 23.14 95 ASP B N 1
ATOM 1845 C CA . ASP B 1 95 ? 28.221 62.326 34.792 1.00 23.00 95 ASP B CA 1
ATOM 1846 C C . ASP B 1 95 ? 27.700 63.486 35.660 1.00 21.93 95 ASP B C 1
ATOM 1847 O O . ASP B 1 95 ? 28.428 63.999 36.515 1.00 23.29 95 ASP B O 1
ATOM 1852 N N . TYR B 1 96 ? 26.468 63.923 35.428 1.00 19.14 96 TYR B N 1
ATOM 1853 C CA . TYR B 1 96 ? 25.872 65.015 36.195 1.00 17.59 96 TYR B CA 1
ATOM 1854 C C . TYR B 1 96 ? 25.327 64.613 37.549 1.00 17.30 96 TYR B C 1
ATOM 1855 O O . TYR B 1 96 ? 24.783 63.533 37.709 1.00 17.29 96 TYR B O 1
ATOM 1864 N N . ASP B 1 97 ? 25.497 65.501 38.526 1.00 17.63 97 ASP B N 1
ATOM 1865 C CA . ASP B 1 97 ? 24.933 65.342 39.871 1.00 17.42 97 ASP B CA 1
ATOM 1866 C C . ASP B 1 97 ? 23.425 65.503 39.858 1.00 16.70 97 ASP B C 1
ATOM 1867 O O . ASP B 1 97 ? 22.707 64.806 40.542 1.00 17.58 97 ASP B O 1
ATOM 1872 N N . LEU B 1 98 ? 22.956 66.455 39.072 1.00 16.69 98 LEU B N 1
ATOM 1873 C CA . LEU B 1 98 ? 21.578 66.848 39.080 1.00 16.75 98 LEU B CA 1
ATOM 1874 C C . LEU B 1 98 ? 21.144 67.206 37.686 1.00 16.12 98 LEU B C 1
ATOM 1875 O O . LEU B 1 98 ? 21.834 67.972 36.948 1.00 15.34 98 LEU B O 1
ATOM 1880 N N . VAL B 1 99 ? 20.044 66.566 37.282 1.00 13.62 99 VAL B N 1
ATOM 1881 C CA . VAL B 1 99 ? 19.457 66.877 36.007 1.00 12.36 99 VAL B CA 1
ATOM 1882 C C . VAL B 1 99 ? 18.074 67.415 36.317 1.00 13.26 99 VAL B C 1
ATOM 1883 O O . VAL B 1 99 ? 17.295 66.749 36.980 1.00 12.88 99 VAL B O 1
ATOM 1887 N N . ILE B 1 100 ? 17.783 68.609 35.798 1.00 13.57 100 ILE B N 1
ATOM 1888 C CA . ILE B 1 100 ? 16.502 69.290 35.998 1.00 14.08 100 ILE B CA 1
ATOM 1889 C C . ILE B 1 100 ? 15.842 69.375 34.662 1.00 13.86 100 ILE B C 1
ATOM 1890 O O . ILE B 1 100 ? 16.462 69.802 33.703 1.00 14.04 100 ILE B O 1
ATOM 1895 N N . THR B 1 101 ? 14.604 68.926 34.552 1.00 12.49 101 THR B N 1
ATOM 1896 C CA . THR B 1 101 ? 13.876 69.269 33.360 1.00 14.08 101 THR B CA 1
ATOM 1897 C C . THR B 1 101 ? 13.058 70.532 33.565 1.00 15.56 101 THR B C 1
ATOM 1898 O O . THR B 1 101 ? 12.581 70.811 34.678 1.00 13.90 101 THR B O 1
ATOM 1902 N N . GLU B 1 102 ? 12.963 71.320 32.489 1.00 16.24 102 GLU B N 1
ATOM 1903 C CA . GLU B 1 102 ? 11.996 72.356 32.399 1.00 18.04 102 GLU B CA 1
ATOM 1904 C C . GLU B 1 102 ? 10.846 71.851 31.509 1.00 17.96 102 GLU B C 1
ATOM 1905 O O . GLU B 1 102 ? 10.953 71.783 30.275 1.00 18.11 102 GLU B O 1
ATOM 1911 N N . GLY B 1 103 ? 9.730 71.523 32.156 1.00 17.21 103 GLY B N 1
ATOM 1912 C CA . GLY B 1 103 ? 8.630 70.864 31.500 1.00 17.53 103 GLY B CA 1
ATOM 1913 C C . GLY B 1 103 ? 9.005 69.384 31.477 1.00 18.21 103 GLY B C 1
ATOM 1914 O O . GLY B 1 103 ? 9.526 68.901 32.486 1.00 16.97 103 GLY B O 1
ATOM 1915 N N . PHE B 1 104 ? 8.773 68.684 30.335 1.00 18.07 104 PHE B N 1
ATOM 1916 C CA . PHE B 1 104 ? 8.832 67.203 30.279 1.00 18.62 104 PHE B CA 1
ATOM 1917 C C . PHE B 1 104 ? 7.917 66.552 31.346 1.00 19.33 104 PHE B C 1
ATOM 1918 O O . PHE B 1 104 ? 8.292 65.531 31.944 1.00 19.42 104 PHE B O 1
ATOM 1926 N N . SER B 1 105 ? 6.722 67.119 31.556 1.00 19.85 105 SER B N 1
ATOM 1927 C CA . SER B 1 105 ? 5.780 66.617 32.568 1.00 21.47 105 SER B CA 1
ATOM 1928 C C . SER B 1 105 ? 5.305 65.185 32.312 1.00 22.40 105 SER B C 1
ATOM 1929 O O . SER B 1 105 ? 5.218 64.378 33.258 1.00 23.27 105 SER B O 1
ATOM 1932 N N . LYS B 1 106 ? 5.055 64.840 31.044 1.00 23.06 106 LYS B N 1
ATOM 1933 C CA . LYS B 1 106 ? 4.583 63.471 30.668 1.00 22.95 106 LYS B CA 1
ATOM 1934 C C . LYS B 1 106 ? 5.560 62.338 31.021 1.00 22.51 106 LYS B C 1
ATOM 1935 O O . LYS B 1 106 ? 5.188 61.179 31.034 1.00 22.99 106 LYS B O 1
ATOM 1941 N N . ALA B 1 107 ? 6.819 62.685 31.276 1.00 21.72 107 ALA B N 1
ATOM 1942 C CA . ALA B 1 107 ? 7.828 61.722 31.691 1.00 20.47 107 ALA B CA 1
ATOM 1943 C C . ALA B 1 107 ? 7.592 61.154 33.110 1.00 19.96 107 ALA B C 1
ATOM 1944 O O . ALA B 1 107 ? 8.251 60.192 33.483 1.00 20.25 107 ALA B O 1
ATOM 1946 N N . GLY B 1 108 ? 6.696 61.769 33.891 1.00 18.84 108 GLY B N 1
ATOM 1947 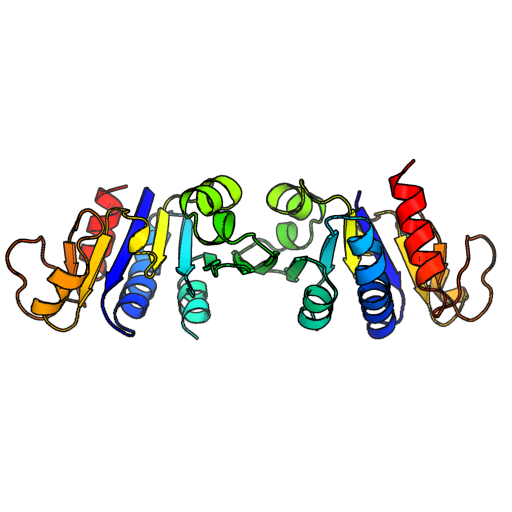C CA . GLY B 1 108 ? 6.349 61.271 35.213 1.00 18.46 108 GLY B CA 1
ATOM 1948 C C . GLY B 1 108 ? 7.427 61.243 36.287 1.00 17.15 108 GLY B C 1
ATOM 1949 O O . GLY B 1 108 ? 7.289 60.543 37.288 1.00 19.44 108 GLY B O 1
ATOM 1950 N N . LYS B 1 109 ? 8.492 62.001 36.109 1.00 15.87 109 LYS B N 1
ATOM 1951 C CA . LYS B 1 109 ? 9.469 62.212 37.183 1.00 15.09 109 LYS B CA 1
ATOM 1952 C C . LY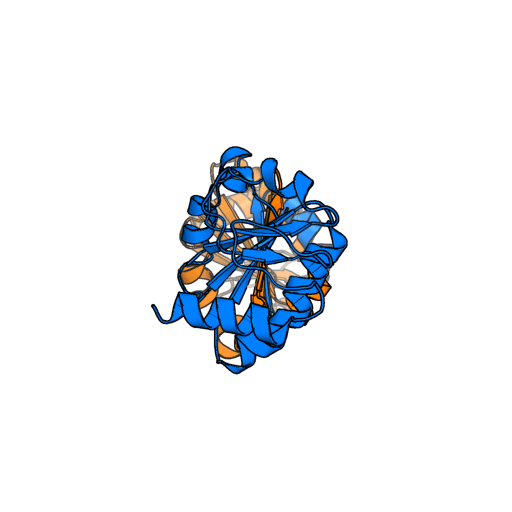S B 1 109 ? 8.853 62.988 38.330 1.00 14.29 109 LYS B C 1
ATOM 1953 O O . LYS B 1 109 ? 7.934 63.758 38.135 1.00 15.32 109 LYS B O 1
ATOM 1959 N N . ASP B 1 110 ? 9.355 62.773 39.530 1.00 14.11 110 ASP B N 1
ATOM 1960 C CA . ASP B 1 110 ? 9.001 63.633 40.646 1.00 13.88 110 ASP B CA 1
ATOM 1961 C C . ASP B 1 110 ? 9.153 65.094 40.200 1.00 13.41 110 ASP B C 1
ATOM 1962 O O . ASP B 1 110 ? 10.107 65.438 39.502 1.00 11.73 110 ASP B O 1
ATOM 1967 N N . ARG B 1 111 ? 8.224 65.942 40.598 1.00 11.71 111 ARG B N 1
ATOM 1968 C CA . ARG B 1 111 ? 8.306 67.323 40.136 1.00 11.84 111 ARG B CA 1
ATOM 1969 C C . ARG B 1 111 ? 8.114 68.350 41.261 1.00 11.76 111 ARG B C 1
ATOM 1970 O O . ARG B 1 111 ? 7.457 68.081 42.286 1.00 10.79 111 ARG B O 1
ATOM 1978 N N . ILE B 1 112 ? 8.690 69.522 41.037 1.00 11.32 112 ILE B N 1
ATOM 1979 C CA . ILE B 1 112 ? 8.252 70.760 41.669 1.00 10.52 112 ILE B CA 1
ATOM 1980 C C . ILE B 1 112 ? 7.340 71.515 40.683 1.00 11.17 112 ILE B C 1
ATOM 1981 O O . ILE B 1 112 ? 7.708 71.759 39.539 1.00 12.55 112 ILE B O 1
ATOM 1986 N N . VAL B 1 113 ? 6.148 71.887 41.131 1.00 9.83 113 VAL B N 1
ATOM 1987 C CA . VAL B 1 113 ? 5.196 72.654 40.351 1.00 8.72 113 VAL B CA 1
ATOM 1988 C C . VAL B 1 113 ? 5.249 74.179 40.650 1.00 9.98 113 VAL B C 1
ATOM 1989 O O . VAL B 1 113 ? 5.126 74.599 41.792 1.00 10.19 113 VAL B O 1
ATOM 1993 N N . VAL B 1 114 ? 5.452 74.989 39.620 1.00 9.17 114 VAL B N 1
ATOM 1994 C CA . VAL B 1 114 ? 5.602 76.429 39.792 1.00 9.63 114 VAL B CA 1
ATOM 1995 C C . VAL B 1 114 ? 4.435 77.108 39.105 1.00 10.38 114 VAL B C 1
ATOM 1996 O O . VAL B 1 114 ? 4.364 77.020 37.892 1.00 11.17 114 VAL B O 1
ATOM 2000 N N . VAL B 1 115 ? 3.553 77.790 39.861 1.00 8.96 115 VAL B N 1
ATOM 2001 C CA . VAL B 1 115 ? 2.292 78.304 39.310 1.00 9.96 115 VAL B CA 1
ATOM 2002 C C . VAL B 1 115 ? 1.996 79.706 39.782 1.00 10.81 115 VAL B C 1
ATOM 2003 O O . VAL B 1 115 ? 2.589 80.173 40.749 1.00 9.14 115 VAL B O 1
ATOM 2007 N N . LYS B 1 116 ? 1.089 80.367 39.070 1.00 12.22 116 LYS B N 1
ATOM 2008 C CA . LYS B 1 116 ? 0.674 81.706 39.410 1.00 16.59 116 LYS B CA 1
ATOM 2009 C C . LYS B 1 116 ? -0.468 81.622 40.361 1.00 16.39 116 LYS B C 1
ATOM 2010 O O . LYS B 1 116 ? -0.473 82.306 41.374 1.00 17.68 116 LYS B O 1
ATOM 2016 N N . LYS B 1 117 ? -1.416 80.744 40.059 1.00 17.55 117 LYS B N 1
ATOM 2017 C CA . LYS B 1 117 ? -2.580 80.546 40.926 1.00 18.84 117 LYS B CA 1
ATOM 2018 C C . LYS B 1 117 ? -2.585 79.131 41.465 1.00 18.62 117 LYS B C 1
ATOM 2019 O O . LYS B 1 117 ? -2.305 78.199 40.721 1.00 17.73 117 LYS B O 1
ATOM 2025 N N . PRO B 1 118 ? -2.933 78.962 42.749 1.00 18.66 118 PRO B N 1
ATOM 2026 C CA . PRO B 1 118 ? -3.021 77.619 43.310 1.00 19.12 118 PRO B CA 1
ATOM 2027 C C . PRO B 1 118 ? -3.905 76.597 42.525 1.00 20.56 118 PRO B C 1
ATOM 2028 O O . PRO B 1 118 ? -3.552 75.409 42.469 1.00 20.38 118 PRO B O 1
ATOM 2032 N N . GLU B 1 119 ? -4.999 77.035 41.899 1.00 21.31 119 GLU B N 1
ATOM 2033 C CA . GLU B 1 119 ? -5.840 76.096 41.112 1.00 22.60 119 GLU B CA 1
ATOM 2034 C C . GLU B 1 119 ? -5.158 75.395 39.950 1.00 21.91 119 GLU B C 1
ATOM 2035 O O . GLU B 1 119 ? -5.706 74.443 39.394 1.00 21.57 119 GLU B O 1
ATOM 2041 N N . GLU B 1 120 ? -3.977 75.892 39.573 1.00 20.72 120 GLU B N 1
ATOM 2042 C CA . GLU B 1 120 ? -3.235 75.410 38.413 1.00 20.29 120 GLU B CA 1
ATOM 2043 C C . GLU B 1 120 ? -2.457 74.135 38.754 1.00 19.73 120 GLU B C 1
ATOM 2044 O O . GLU B 1 120 ? -2.127 73.320 37.867 1.00 18.90 120 GLU B O 1
ATOM 2050 N N . VAL B 1 121 ? -2.203 73.937 40.043 1.00 19.24 121 VAL B N 1
ATOM 2051 C CA . VAL B 1 121 ? -1.414 72.797 40.510 1.00 20.08 121 VAL B CA 1
ATOM 2052 C C . VAL B 1 121 ? -1.996 71.481 39.982 1.00 21.51 121 VAL B C 1
ATOM 2053 O O . VAL B 1 121 ? -1.276 70.621 39.480 1.00 20.43 121 VAL B O 1
ATOM 2057 N N . GLU B 1 122 ? -3.312 71.354 40.132 1.00 23.27 122 GLU B N 1
ATOM 2058 C CA . GLU B 1 122 ? -4.110 70.239 39.599 1.00 25.83 122 GLU B CA 1
ATOM 2059 C C . GLU B 1 122 ? -3.740 69.831 38.200 1.00 24.47 122 GLU B C 1
ATOM 2060 O O . GLU B 1 122 ? -3.775 68.663 37.867 1.00 25.82 122 GLU B O 1
ATOM 2066 N N . HIS B 1 123 ? -3.384 70.787 37.369 1.00 24.48 123 HIS B N 1
ATOM 2067 C CA . HIS B 1 123 ? -2.962 70.413 36.027 1.00 23.94 123 HIS B CA 1
ATOM 2068 C C . HIS B 1 123 ? -1.764 69.435 35.924 1.00 23.15 123 HIS B C 1
ATOM 2069 O O . HIS B 1 123 ? -1.658 68.745 34.927 1.00 23.07 123 HIS B O 1
ATOM 2076 N N . PHE B 1 124 ? -0.904 69.362 36.953 1.00 21.62 124 PHE B N 1
ATOM 2077 C CA . PHE B 1 124 ? 0.439 68.754 36.835 1.00 21.11 124 PHE B CA 1
ATOM 2078 C C . PHE B 1 124 ? 0.652 67.445 37.644 1.00 22.10 124 PHE B C 1
ATOM 2079 O O . PHE B 1 124 ? 1.761 67.136 38.056 1.00 21.25 124 PHE B O 1
ATOM 2087 N N . ARG B 1 125 ? -0.417 66.671 37.853 1.00 23.22 125 ARG B N 1
ATOM 2088 C CA . ARG B 1 125 ? -0.289 65.382 38.516 1.00 24.31 125 ARG B CA 1
ATOM 2089 C C . ARG B 1 125 ? 0.090 64.249 37.557 1.00 23.77 125 ARG B C 1
ATOM 2090 O O . ARG B 1 125 ? -0.586 63.234 37.552 1.00 24.87 125 ARG B O 1
ATOM 2098 N N . GLN B 1 126 ? 1.184 64.394 36.796 1.00 22.93 126 GLN B N 1
ATOM 2099 C CA . GLN B 1 126 ? 1.693 63.327 35.892 1.00 21.12 126 GLN B CA 1
ATOM 2100 C C . GLN B 1 126 ? 2.815 62.570 36.551 1.00 20.66 126 GLN B C 1
ATOM 2101 O O . GLN B 1 126 ? 3.295 61.530 36.053 1.00 20.46 126 GLN B O 1
ATOM 2107 N N . GLY B 1 127 ? 3.244 63.097 37.687 1.00 18.98 127 GLY B N 1
ATOM 2108 C CA . GLY B 1 127 ? 4.155 62.383 38.563 1.00 17.33 127 GLY B CA 1
ATOM 2109 C C . GLY B 1 127 ? 3.962 62.906 39.971 1.00 15.92 127 GLY B C 1
ATOM 2110 O O . GLY B 1 127 ? 3.060 63.703 40.218 1.00 16.27 127 GLY B O 1
ATOM 2111 N N . ARG B 1 128 ? 4.825 62.474 40.869 1.00 14.55 128 ARG B N 1
ATOM 2112 C CA . ARG B 1 128 ? 4.747 62.833 42.273 1.00 14.87 128 ARG B CA 1
ATOM 2113 C C . ARG B 1 128 ? 5.158 64.306 42.499 1.00 13.45 128 ARG B C 1
ATOM 2114 O O . ARG B 1 128 ? 6.241 64.738 42.079 1.00 12.33 128 ARG B O 1
ATOM 2122 N N . ILE B 1 129 ? 4.270 65.058 43.153 1.00 12.74 129 ILE B N 1
ATOM 2123 C CA . ILE B 1 129 ? 4.495 66.491 43.444 1.00 12.47 129 ILE B CA 1
ATOM 2124 C C . ILE B 1 129 ? 5.254 66.652 44.730 1.00 12.26 129 ILE B C 1
ATOM 2125 O O . ILE B 1 129 ? 4.713 66.437 45.859 1.00 11.60 129 ILE B O 1
ATOM 2130 N N . LEU B 1 130 ? 6.526 67.009 44.579 1.00 10.62 130 LEU B N 1
ATOM 2131 C CA . LEU B 1 130 ? 7.347 67.174 45.785 1.00 10.13 130 LEU B CA 1
ATOM 2132 C C . LEU B 1 130 ? 7.086 68.462 46.505 1.00 8.94 130 LEU B C 1
ATOM 2133 O O . LEU B 1 130 ? 7.208 68.515 47.723 1.00 10.22 130 LEU B O 1
ATOM 2138 N N . ALA B 1 131 ? 6.792 69.504 45.770 1.00 8.68 131 ALA B N 1
ATOM 2139 C CA . ALA B 1 131 ? 6.513 70.817 46.329 1.00 8.19 131 ALA B CA 1
ATOM 2140 C C . ALA B 1 131 ? 5.811 71.711 45.317 1.00 7.68 131 ALA B C 1
ATOM 2141 O O . ALA B 1 131 ? 5.854 71.356 44.143 1.00 6.68 131 ALA B O 1
ATOM 2143 N N . VAL B 1 132 ? 5.211 72.761 45.799 1.00 7.73 132 VAL B N 1
ATOM 2144 C CA . VAL B 1 132 ? 4.592 73.761 44.923 1.00 7.47 132 VAL B CA 1
ATOM 2145 C C . VAL B 1 132 ? 5.245 75.119 45.200 1.00 7.13 132 VAL B C 1
ATOM 2146 O O . VAL B 1 132 ? 5.502 75.494 46.329 1.00 5.62 132 VAL B O 1
ATOM 2150 N N . VAL B 1 133 ? 5.560 75.856 44.154 1.00 8.25 133 VAL B N 1
ATOM 2151 C CA . VAL B 1 133 ? 6.108 77.203 44.333 1.00 6.89 133 VAL B CA 1
ATOM 2152 C C . VAL B 1 133 ? 5.040 78.154 43.830 1.00 7.50 133 VAL B C 1
ATOM 2153 O O . VAL B 1 133 ? 4.672 78.109 42.669 1.00 6.56 133 VAL B O 1
ATOM 2157 N N . CYS B 1 134 ? 4.521 78.994 44.719 1.00 7.47 134 CYS B N 1
ATOM 2158 C CA . CYS B 1 134 ? 3.448 79.920 44.396 1.00 8.40 134 CYS B CA 1
ATOM 2159 C C . CYS B 1 134 ? 3.513 81.048 45.447 1.00 9.96 134 CYS B C 1
ATOM 2160 O O . CYS B 1 134 ? 3.831 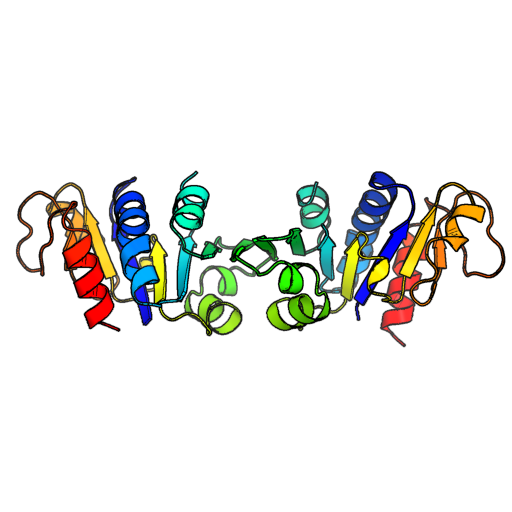80.786 46.617 1.00 7.98 134 CYS B O 1
ATOM 2163 N N . ASP B 1 135 ? 3.134 82.275 45.063 1.00 10.63 135 ASP B N 1
ATOM 2164 C CA . ASP B 1 135 ? 3.048 83.355 46.057 1.00 13.42 135 ASP B CA 1
ATOM 2165 C C . ASP B 1 135 ? 1.839 83.241 46.959 1.00 13.85 135 ASP B C 1
ATOM 2166 O O . ASP B 1 135 ? 1.896 83.530 48.158 1.00 16.05 135 ASP B O 1
ATOM 2171 N N . GLU B 1 136 ? 0.732 82.792 46.412 1.00 15.91 136 GLU B N 1
ATOM 2172 C CA . GLU B 1 136 ? -0.458 82.572 47.244 1.00 16.86 136 GLU B CA 1
ATOM 2173 C C . GLU B 1 136 ? -0.431 81.196 47.839 1.00 16.39 136 GLU B C 1
ATOM 2174 O O . GLU B 1 136 ? 0.040 80.232 47.188 1.00 16.17 136 GLU B O 1
ATOM 2180 N N . ARG B 1 137 ? -1.014 81.097 49.031 1.00 14.87 137 ARG B N 1
ATOM 2181 C CA . ARG B 1 137 ? -1.240 79.825 49.747 1.00 15.23 137 ARG B CA 1
ATOM 2182 C C . ARG B 1 137 ? -1.629 78.610 48.904 1.00 14.40 137 ARG B C 1
ATOM 2183 O O . ARG B 1 137 ? -2.636 78.632 48.203 1.00 14.10 137 ARG B O 1
ATOM 2191 N N . VAL B 1 138 ? -0.840 77.541 48.984 1.00 13.85 138 VAL B N 1
ATOM 2192 C CA . VAL B 1 138 ? -1.192 76.265 48.343 1.00 13.31 138 VAL B CA 1
ATOM 2193 C C . VAL B 1 138 ? -1.381 75.243 49.463 1.00 14.08 138 VAL B C 1
ATOM 2194 O O . VAL B 1 138 ? -0.477 75.056 50.334 1.00 14.57 138 VAL B O 1
ATOM 2198 N N . ASP B 1 139 ? -2.566 74.640 49.469 1.00 12.44 139 ASP B N 1
ATOM 2199 C CA . ASP B 1 139 ? -2.961 73.666 50.469 1.00 13.21 139 ASP B CA 1
ATOM 2200 C C . ASP B 1 139 ? -2.668 72.267 49.956 1.00 11.66 139 ASP B C 1
ATOM 2201 O O . ASP B 1 139 ? -2.804 72.008 48.771 1.00 11.62 139 ASP B O 1
ATOM 2206 N N . GLY B 1 140 ? -2.260 71.377 50.843 1.00 11.24 140 GLY B N 1
ATOM 2207 C CA . GLY B 1 140 ? -2.163 69.984 50.444 1.00 11.16 140 GLY B CA 1
ATOM 2208 C C . GLY B 1 140 ? -0.798 69.573 49.931 1.00 10.22 140 GLY B C 1
ATOM 2209 O O . GLY B 1 140 ? -0.613 68.418 49.602 1.00 10.34 140 GLY B O 1
ATOM 2210 N N . HIS B 1 141 ? 0.161 70.491 49.948 1.00 8.43 141 HIS B N 1
ATOM 2211 C CA . HIS B 1 141 ? 1.490 70.247 49.387 1.00 9.46 141 HIS B CA 1
ATOM 2212 C C . HIS B 1 141 ? 2.501 71.027 50.222 1.00 9.73 141 HIS B C 1
ATOM 2213 O O . HIS B 1 141 ? 2.112 71.922 50.966 1.00 12.14 141 HIS B O 1
ATOM 2220 N N . LYS B 1 142 ? 3.784 70.697 50.119 1.00 10.01 142 LYS B N 1
ATOM 2221 C CA . LYS B 1 142 ? 4.817 71.537 50.705 1.00 10.01 142 LYS B CA 1
ATOM 2222 C C . LYS B 1 142 ? 4.869 72.797 49.856 1.00 9.36 142 LYS B C 1
ATOM 2223 O O . LYS B 1 142 ? 4.831 72.731 48.625 1.00 8.96 142 LYS B O 1
ATOM 2229 N N . TRP B 1 143 ? 4.837 73.954 50.507 1.00 10.29 143 TRP B N 1
ATOM 2230 C CA . TRP B 1 143 ? 4.564 75.190 49.794 1.00 10.70 143 TRP B CA 1
ATOM 2231 C C . TRP B 1 143 ? 5.654 76.225 50.029 1.00 11.50 143 TRP B C 1
ATOM 2232 O O . TRP B 1 143 ? 5.921 76.685 51.189 1.00 10.89 143 TRP B O 1
ATOM 2243 N N . PHE B 1 144 ? 6.265 76.676 48.905 1.00 10.40 144 PHE B N 1
ATOM 2244 C CA . PHE B 1 144 ? 7.318 77.682 48.875 1.00 11.65 144 PHE B CA 1
ATOM 2245 C C . PHE B 1 144 ? 6.787 78.872 48.098 1.00 12.38 144 PHE B C 1
ATOM 2246 O O . PHE B 1 144 ? 6.003 78.715 47.157 1.00 9.93 144 PHE B O 1
ATOM 2254 N N . ARG B 1 145 ? 7.216 80.054 48.508 1.00 13.64 145 ARG B N 1
ATOM 2255 C CA . ARG B 1 145 ? 6.848 81.311 47.832 1.00 15.24 145 ARG B CA 1
ATOM 2256 C C . ARG B 1 145 ? 7.928 81.517 46.748 1.00 15.59 145 ARG B C 1
ATOM 2257 O O . ARG B 1 145 ? 9.050 81.068 46.920 1.00 15.38 145 ARG B O 1
ATOM 2265 N N . ARG B 1 146 ? 7.585 82.116 45.603 1.00 17.05 146 ARG B N 1
ATOM 2266 C CA . ARG B 1 146 ? 8.496 82.200 44.435 1.00 19.44 146 ARG B CA 1
ATOM 2267 C C . ARG B 1 146 ? 9.914 82.683 44.724 1.00 18.08 146 ARG B C 1
ATOM 2268 O O . ARG B 1 146 ? 10.861 82.129 44.162 1.00 18.43 146 ARG B O 1
ATOM 2276 N N . ASP B 1 147 ? 10.072 83.667 45.638 1.00 16.94 147 ASP B N 1
ATOM 2277 C CA . ASP B 1 147 ? 11.396 84.260 45.931 1.00 14.96 147 ASP B CA 1
ATOM 2278 C C . ASP B 1 147 ? 12.224 83.583 46.990 1.00 14.74 147 ASP B C 1
ATOM 2279 O O . ASP B 1 147 ? 13.287 84.102 47.359 1.00 14.28 147 ASP B O 1
ATOM 2284 N N . GLU B 1 148 ? 11.748 82.442 47.502 1.00 13.62 148 GLU B N 1
ATOM 2285 C CA . GLU B 1 148 ? 12.515 81.654 48.474 1.00 14.07 148 GLU B CA 1
ATOM 2286 C C . GLU B 1 148 ? 13.478 80.686 47.763 1.00 14.44 148 GLU B C 1
ATOM 2287 O O . GLU B 1 148 ? 13.481 79.467 48.011 1.00 13.65 148 GLU B O 1
ATOM 2293 N N . VAL B 1 149 ? 14.317 81.267 46.895 1.00 14.31 149 VAL B N 1
ATOM 2294 C CA . VAL B 1 149 ? 15.222 80.531 46.021 1.00 14.57 149 VAL B CA 1
ATOM 2295 C C . VAL B 1 149 ? 16.217 79.712 46.836 1.00 14.52 149 VAL B C 1
ATOM 2296 O O . VAL B 1 149 ? 16.540 78.586 46.520 1.00 14.89 149 VAL B O 1
ATOM 2300 N N . GLU B 1 150 ? 16.697 80.280 47.913 1.00 15.02 150 GLU B N 1
ATOM 2301 C CA . GLU B 1 150 ? 17.657 79.582 48.745 1.00 16.98 150 GLU B CA 1
ATOM 2302 C C . GLU B 1 150 ? 17.092 78.310 49.416 1.00 14.99 150 GLU B C 1
ATOM 2303 O O . GLU B 1 150 ? 17.703 77.248 49.387 1.00 12.97 150 GLU B O 1
ATOM 2309 N N . ARG B 1 151 ? 15.931 78.455 50.036 1.00 14.92 151 ARG B N 1
ATOM 2310 C CA . ARG B 1 151 ? 15.179 77.359 50.634 1.00 14.07 151 ARG B CA 1
ATOM 2311 C C . ARG B 1 151 ? 14.770 76.285 49.614 1.00 12.29 151 ARG B C 1
ATOM 2312 O O . ARG B 1 151 ? 14.840 75.116 49.909 1.00 12.35 151 ARG B O 1
ATOM 2320 N N . ILE B 1 152 ? 14.313 76.687 48.429 1.00 11.14 152 ILE B N 1
ATOM 2321 C CA . ILE B 1 152 ? 13.978 75.707 47.390 1.00 9.86 152 ILE B CA 1
ATOM 2322 C C . ILE B 1 152 ? 15.246 74.945 46.924 1.00 10.50 152 ILE B C 1
ATOM 2323 O O . ILE B 1 152 ? 15.237 73.734 46.812 1.00 10.20 152 ILE B O 1
ATOM 2328 N N . ALA B 1 153 ? 16.344 75.665 46.703 1.00 11.49 153 ALA B N 1
ATOM 2329 C CA . ALA B 1 153 ? 17.640 75.025 46.390 1.00 11.82 153 ALA B CA 1
ATOM 2330 C C . ALA B 1 153 ? 18.055 74.054 47.514 1.00 12.51 153 ALA B C 1
ATOM 2331 O O . ALA B 1 153 ? 18.518 72.945 47.274 1.00 11.59 153 ALA B O 1
ATOM 2333 N N . GLU B 1 154 ? 17.883 74.485 48.763 1.00 14.07 154 GLU B N 1
ATOM 2334 C CA . GLU B 1 154 ? 18.268 73.654 49.881 1.00 13.89 154 GLU B CA 1
ATOM 2335 C C . GLU B 1 154 ? 17.404 72.419 49.886 1.00 13.30 154 GLU B C 1
ATOM 2336 O O . GLU B 1 154 ? 17.911 71.349 50.139 1.00 14.91 154 GLU B O 1
ATOM 2342 N N . PHE B 1 155 ? 16.113 72.570 49.605 1.00 12.13 155 PHE B N 1
ATOM 2343 C CA . PHE B 1 155 ? 15.195 71.441 49.467 1.00 11.73 155 PHE B CA 1
ATOM 2344 C C . PHE B 1 155 ? 15.678 70.410 48.419 1.00 12.79 155 PHE B C 1
ATOM 2345 O O . PHE B 1 155 ? 15.684 69.194 48.691 1.00 11.76 155 PHE B O 1
ATOM 2353 N N . ILE B 1 156 ? 16.015 70.898 47.218 1.00 12.47 156 ILE B N 1
ATOM 2354 C CA . ILE B 1 156 ? 16.581 70.065 46.155 1.00 13.91 156 ILE B CA 1
ATOM 2355 C C . ILE B 1 156 ? 17.883 69.377 46.628 1.00 14.78 156 ILE B C 1
ATOM 2356 O O . ILE B 1 156 ? 18.061 68.194 46.395 1.00 14.83 156 ILE B O 1
ATOM 2361 N N . LEU B 1 157 ? 18.765 70.107 47.318 1.00 15.81 157 LEU B N 1
ATOM 2362 C CA . LEU B 1 157 ? 20.004 69.525 47.819 1.00 17.93 157 LEU B CA 1
ATOM 2363 C C . LEU B 1 157 ? 19.781 68.388 48.807 1.00 19.55 157 LEU B C 1
ATOM 2364 O O . LEU B 1 157 ? 20.551 67.438 48.848 1.00 20.61 157 LEU B O 1
ATOM 2369 N N . SER B 1 158 ? 18.729 68.500 49.613 1.00 21.87 158 SER B N 1
ATOM 2370 C CA . SER B 1 158 ? 18.291 67.466 50.527 1.00 23.34 158 SER B CA 1
ATOM 2371 C C . SER B 1 158 ? 17.829 66.187 49.850 1.00 23.72 158 SER B C 1
ATOM 2372 O O . SER B 1 158 ? 18.039 65.074 50.388 1.00 23.27 158 SER B O 1
ATOM 2375 N N . LEU B 1 159 ? 17.159 66.349 48.709 1.00 23.56 159 LEU B N 1
ATOM 2376 C CA . LEU B 1 159 ? 16.777 65.221 47.871 1.00 25.31 159 LEU B CA 1
ATOM 2377 C C . LEU B 1 159 ? 17.997 64.440 47.295 1.00 25.58 159 LEU B C 1
ATOM 2378 O O . LEU B 1 159 ? 17.893 63.249 47.035 1.00 24.80 159 LEU B O 1
ATOM 2383 N N . LEU B 1 160 ? 19.091 65.179 47.072 1.00 27.36 160 LEU B N 1
ATOM 2384 C CA . LEU B 1 160 ? 20.512 64.771 46.783 1.00 29.00 160 LEU B CA 1
ATOM 2385 C C . LEU B 1 160 ? 21.142 65.231 45.421 1.00 31.01 160 LEU B C 1
ATOM 2386 O O . LEU B 1 160 ? 21.126 64.627 44.324 1.00 32.93 160 LEU B O 1
#

Sequence (294 aa):
LILSIVGTSDSGKTTLITRMMPILRERGLRVAVVKRKDSWKIYNSGADVVIASPVKLAFIRRVSEEEGNDLDWIYERYLSDYDLVITEGFSKAGKDRIVVVKKPEEVEHFRQGRILAVVCDERVDGHKWFRRDEVERIAEFILSLLRELILSIVGTSSGKTTLITRMMPILRERGLRVAVVKRHADSWKIYNSGADVVIASPVKLAFIRRVSEEEGNDLDWIYERYLSDYDLVITEGFSKAGKDRIVVVKKPEEVEHFRQGRILAVVCDERVDGHKWFRRDEVERIAEFILSLL

Foldseek 3Di:
DEEEEAEDDLVLSVVLCVVLVVVLCVVVFFEEEAEDVVQVVVVVVPDWDWDDDPPDIDTGDDDDPVCSLDPVNCCVVPNVPGLYYYYHDPLQVADEYEYEYADQVRVVVRVSHHDAEYEYCDDHPDHHYDHSPPSVVVSVSVVVVSVD/DEEEEEEDDCLSVCLCVVLVVVLVVVPFDEEEAEDDVVVVVVVVVPDWDWDDDPPDIDTGDDDPPVCNLAPVNCCVPPPVPGPYYYYYDNLLNAGAYEYEYADLVRVVVRVNHHHQEYEYCDDHPPHHYHHSPVSVVVSVVVVVVD

CATH classification: 3.40.50.300

Solvent-accessible surface area: 14167 Å² total; per-residue (Å²): 132,27,8,0,0,1,9,67,39,112,82,18,22,16,54,3,0,26,100,0,0,60,46,0,72,143,137,60,36,82,3,0,0,0,35,129,176,42,22,115,95,0,23,95,26,12,0,9,0,0,42,0,22,40,90,99,0,16,4,34,18,83,10,57,106,122,48,1,67,61,9,81,44,0,49,121,103,4,1,65,70,14,65,2,2,0,0,24,13,14,16,171,52,32,48,47,0,0,0,2,0,128,95,38,120,31,5,106,134,28,124,72,18,155,27,21,0,0,0,0,76,103,162,8,123,78,46,103,61,3,119,52,76,39,14,114,127,0,0,65,28,0,6,34,50,42,155,171,78,29,0,0,0,2,12,29,112,87,36,41,7,69,6,0,24,128,0,0,66,32,0,77,140,122,57,26,100,3,0,0,0,25,52,102,102,121,30,170,106,0,30,88,18,10,0,5,0,0,46,2,39,90,101,77,0,19,0,34,13,75,9,51,102,130,54,0,49,61,6,66,60,0,43,121,77,16,0,74,65,13,65,1,0,0,0,18,16,7,24,140,37,34,48,45,0,0,0,7,4,106,92,40,128,33,2,88,137,23,159,89,22,165,35,35,0,0,1,0,58,103,157,12,90,78,66,110,88,22,128,66,118,69,11,103,155,0,0,78,34,1,34,82,63,144